Protein AF-A0A9N9CQ30-F1 (afdb_monomer_lite)

Structure (mmCIF, N/CA/C/O backbone):
data_AF-A0A9N9CQ30-F1
#
_entry.id   AF-A0A9N9CQ30-F1
#
loop_
_atom_site.group_PDB
_atom_site.id
_atom_site.type_symbol
_atom_site.label_atom_id
_atom_site.label_alt_id
_atom_site.label_comp_id
_atom_site.label_asym_id
_atom_site.label_entity_id
_atom_site.label_seq_id
_atom_site.pdbx_PDB_ins_code
_atom_site.Cartn_x
_atom_site.Cartn_y
_atom_site.Cartn_z
_atom_site.occupancy
_atom_site.B_iso_or_equiv
_atom_site.auth_seq_id
_atom_site.auth_comp_id
_atom_site.auth_asym_id
_atom_site.auth_atom_id
_atom_site.pdbx_PDB_model_num
ATOM 1 N N . MET A 1 1 ? 61.849 21.524 -44.841 1.00 38.59 1 MET A N 1
ATOM 2 C CA . MET A 1 1 ? 61.816 22.982 -44.576 1.00 38.59 1 MET A CA 1
ATOM 3 C C . MET A 1 1 ? 61.021 23.659 -45.693 1.00 38.59 1 MET A C 1
ATOM 5 O O . MET A 1 1 ? 61.266 23.326 -46.840 1.00 38.59 1 MET A O 1
ATOM 9 N N . LYS A 1 2 ? 60.135 24.604 -45.335 1.00 39.88 2 LYS A N 1
ATOM 10 C CA . LYS A 1 2 ? 59.360 25.542 -46.189 1.00 39.88 2 LYS A CA 1
ATOM 11 C C . LYS A 1 2 ? 58.005 25.086 -46.777 1.00 39.88 2 LYS A C 1
ATOM 13 O O . LYS A 1 2 ? 57.868 24.754 -47.944 1.00 39.88 2 LYS A O 1
ATOM 18 N N . THR A 1 3 ? 57.010 25.122 -45.885 1.00 41.81 3 THR A N 1
ATOM 19 C CA . THR A 1 3 ? 55.723 25.853 -45.980 1.00 41.81 3 THR A CA 1
ATOM 20 C C . THR A 1 3 ? 55.123 26.173 -47.358 1.00 41.81 3 THR A C 1
ATOM 22 O O . THR A 1 3 ? 55.570 27.086 -48.047 1.00 41.81 3 THR A O 1
ATOM 25 N N . ILE A 1 4 ? 53.964 25.565 -47.646 1.00 50.12 4 ILE A N 1
ATOM 26 C CA . ILE A 1 4 ? 52.997 26.064 -48.636 1.00 50.12 4 ILE A CA 1
ATOM 27 C C . ILE A 1 4 ? 51.951 26.911 -47.906 1.00 50.12 4 ILE A C 1
ATOM 29 O O . ILE A 1 4 ? 51.288 26.462 -46.970 1.00 50.12 4 ILE A O 1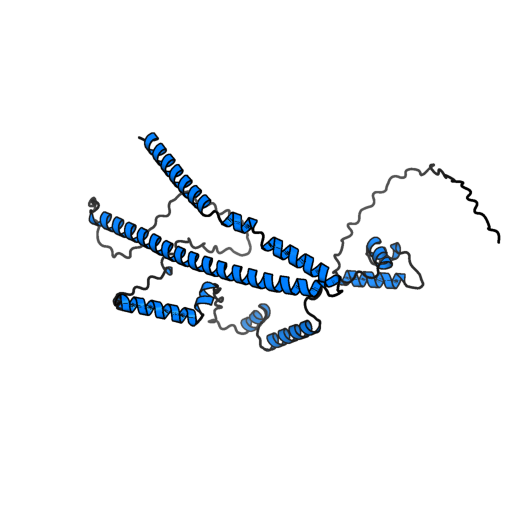
ATOM 33 N N . LYS A 1 5 ? 51.864 28.179 -48.314 1.00 54.19 5 LYS A N 1
ATOM 34 C CA . LYS A 1 5 ? 50.970 29.193 -47.761 1.00 54.19 5 LYS A CA 1
ATOM 35 C C . LYS A 1 5 ? 49.593 29.145 -48.424 1.00 54.19 5 LYS A C 1
ATOM 37 O O . LYS A 1 5 ? 49.447 29.192 -49.638 1.00 54.19 5 LYS A O 1
ATOM 42 N N . ASN A 1 6 ? 48.614 29.145 -47.536 1.00 44.53 6 ASN A N 1
ATOM 43 C CA . ASN A 1 6 ? 47.226 29.563 -47.655 1.00 44.53 6 ASN A CA 1
ATOM 44 C C . ASN A 1 6 ? 47.022 30.806 -48.554 1.00 44.53 6 ASN A C 1
ATOM 46 O O . ASN A 1 6 ? 47.654 31.834 -48.311 1.00 44.53 6 ASN A O 1
ATOM 50 N N . THR A 1 7 ? 46.067 30.767 -49.490 1.00 51.78 7 THR A N 1
ATOM 51 C CA . THR A 1 7 ? 45.392 31.976 -49.998 1.00 51.78 7 THR A CA 1
ATOM 52 C C . THR A 1 7 ? 43.893 31.719 -50.161 1.00 51.78 7 THR A C 1
ATOM 54 O O . THR A 1 7 ? 43.435 30.939 -50.989 1.00 51.78 7 THR A O 1
ATOM 57 N N . LYS A 1 8 ? 43.120 32.399 -49.310 1.00 48.16 8 LYS A N 1
ATOM 58 C CA . LYS A 1 8 ? 41.674 32.585 -49.431 1.00 48.16 8 LYS A CA 1
ATOM 59 C C . LYS A 1 8 ? 41.409 33.562 -50.578 1.00 48.16 8 LYS A C 1
ATOM 61 O O . LYS A 1 8 ? 41.989 34.644 -50.575 1.00 48.16 8 LYS A O 1
ATOM 66 N N . SER A 1 9 ? 40.468 33.250 -51.464 1.00 48.84 9 SER A N 1
ATOM 67 C CA . SER A 1 9 ? 39.846 34.251 -52.336 1.00 48.84 9 SER A CA 1
ATOM 68 C C . SER A 1 9 ? 38.326 34.096 -52.322 1.00 48.84 9 SER A C 1
ATOM 70 O O . SER A 1 9 ? 37.771 33.063 -52.688 1.00 48.84 9 SER A O 1
ATOM 72 N N . LYS A 1 10 ? 37.679 35.145 -51.809 1.00 51.12 10 LYS A N 1
ATOM 73 C CA . LYS A 1 10 ? 36.241 35.424 -51.849 1.00 51.12 10 LYS A CA 1
ATOM 74 C C . LYS A 1 10 ? 35.832 35.671 -53.300 1.00 51.12 10 LYS A C 1
ATOM 76 O O . LYS A 1 10 ? 36.506 36.462 -53.931 1.00 51.12 10 LYS A O 1
ATOM 81 N N . TYR A 1 11 ? 34.677 35.174 -53.744 1.00 41.28 11 TYR A N 1
ATOM 82 C CA . TYR A 1 11 ? 33.661 36.018 -54.391 1.00 41.28 11 TYR A CA 1
ATOM 83 C C . TYR A 1 11 ? 32.281 35.355 -54.298 1.00 41.28 11 TYR A C 1
ATOM 85 O O . TYR A 1 11 ? 32.040 34.249 -54.771 1.00 41.28 11 TYR A O 1
ATOM 93 N N . VAL A 1 12 ? 31.383 36.080 -53.637 1.00 46.91 12 VAL A N 1
ATOM 94 C CA . VAL A 1 12 ? 29.963 35.792 -53.447 1.00 46.91 12 VAL A CA 1
ATOM 95 C C . VAL A 1 12 ? 29.226 36.188 -54.727 1.00 46.91 12 VAL A C 1
ATOM 97 O O . VAL A 1 12 ? 29.154 37.373 -55.044 1.00 46.91 12 VAL A O 1
ATOM 100 N N . LYS A 1 13 ? 28.648 35.225 -55.453 1.00 47.62 13 LYS A N 1
ATOM 101 C CA . LYS A 1 13 ? 27.649 35.501 -56.499 1.00 47.62 13 LYS A CA 1
ATOM 102 C C . LYS A 1 13 ? 26.249 35.388 -55.893 1.00 47.62 13 LYS A C 1
ATOM 104 O O . LYS A 1 13 ? 25.705 34.299 -55.753 1.00 47.62 13 LYS A O 1
ATOM 109 N N . LYS A 1 14 ? 25.669 36.537 -55.531 1.00 48.62 14 LYS A N 1
ATOM 110 C CA . LYS A 1 14 ? 24.221 36.692 -55.326 1.00 48.62 14 LYS A CA 1
ATOM 111 C C . LYS A 1 14 ? 23.538 36.589 -56.692 1.00 48.62 14 LYS A C 1
ATOM 113 O O . LYS A 1 14 ? 23.600 37.530 -57.477 1.00 48.62 14 LYS A O 1
ATOM 118 N N . LEU A 1 15 ? 22.889 35.463 -56.970 1.00 43.41 15 LEU A N 1
ATOM 119 C CA . LEU A 1 15 ? 21.908 35.358 -58.048 1.00 43.41 15 LEU A CA 1
ATOM 120 C C . LEU A 1 15 ? 20.550 35.810 -57.503 1.00 43.41 15 LEU A C 1
ATOM 122 O O . LEU A 1 15 ? 19.879 35.087 -56.770 1.00 43.41 15 LEU A O 1
ATOM 126 N N . ASN A 1 16 ? 20.173 37.041 -57.847 1.00 48.16 16 ASN A N 1
ATOM 127 C CA . ASN A 1 16 ? 18.794 37.504 -57.788 1.00 48.16 16 ASN A CA 1
ATOM 128 C C . ASN A 1 16 ? 18.029 36.842 -58.940 1.00 48.16 16 ASN A C 1
ATOM 130 O O . ASN A 1 16 ? 18.141 37.275 -60.082 1.00 48.16 16 ASN A O 1
ATOM 134 N N . LEU A 1 17 ? 17.246 35.807 -58.634 1.00 48.34 17 LEU A N 1
ATOM 135 C CA . LEU A 1 17 ? 16.181 35.313 -59.506 1.00 48.34 17 LEU A CA 1
ATOM 136 C C . LEU A 1 17 ? 14.838 35.694 -58.871 1.00 48.34 17 LEU A C 1
ATOM 138 O O . LEU A 1 17 ? 14.204 34.921 -58.157 1.00 48.34 17 LEU A O 1
ATOM 142 N N . LYS A 1 18 ? 14.424 36.938 -59.094 1.00 48.44 18 LYS A N 1
ATOM 143 C CA . LYS A 1 18 ? 13.033 37.356 -58.934 1.00 48.44 18 LYS A CA 1
ATOM 144 C C . LYS A 1 18 ? 12.604 37.920 -60.269 1.00 48.44 18 LYS A C 1
ATOM 146 O O . LYS A 1 18 ? 12.752 39.109 -60.474 1.00 48.44 18 LYS A O 1
ATOM 151 N N . ASP A 1 19 ? 12.100 37.057 -61.143 1.00 49.53 19 ASP A N 1
ATOM 152 C CA . ASP A 1 19 ? 11.159 37.477 -62.169 1.00 49.53 19 ASP A CA 1
ATOM 153 C C . ASP A 1 19 ? 10.318 36.301 -62.674 1.00 49.53 19 ASP A C 1
ATOM 155 O O . ASP A 1 19 ? 10.822 35.247 -63.048 1.00 49.53 19 ASP A O 1
ATOM 159 N N . LYS A 1 20 ? 9.005 36.556 -62.694 1.00 55.12 20 LYS A N 1
ATOM 160 C CA . LYS A 1 20 ? 7.955 35.869 -63.460 1.00 55.12 20 LYS A CA 1
ATOM 161 C C . LYS A 1 20 ? 7.643 34.412 -63.096 1.00 55.12 20 LYS A C 1
ATOM 163 O O . LYS A 1 20 ? 7.869 33.491 -63.872 1.00 55.12 20 LYS A O 1
ATOM 168 N N . ILE A 1 21 ? 6.881 34.245 -62.014 1.00 45.06 21 ILE A N 1
ATOM 169 C CA . ILE A 1 21 ? 5.857 33.191 -61.957 1.00 45.06 21 ILE A CA 1
ATOM 170 C C . ILE A 1 21 ? 4.490 33.878 -61.963 1.00 45.06 21 ILE A C 1
ATOM 172 O O . ILE A 1 21 ? 4.117 34.588 -61.027 1.00 45.06 21 ILE A O 1
ATOM 176 N N . LYS A 1 22 ? 3.763 33.700 -63.072 1.00 48.56 22 LYS A N 1
ATOM 177 C CA . LYS A 1 22 ? 2.354 34.078 -63.222 1.00 48.56 22 LYS A CA 1
ATOM 178 C C . LYS A 1 22 ? 1.557 33.446 -62.079 1.00 48.56 22 LYS A C 1
ATOM 180 O O . LYS A 1 22 ? 1.571 32.231 -61.914 1.00 48.56 22 LYS A O 1
ATOM 185 N N . LYS A 1 23 ? 0.846 34.281 -61.320 1.00 48.28 23 LYS A N 1
ATOM 186 C CA . LYS A 1 23 ? -0.158 33.868 -60.334 1.00 48.28 23 LYS A CA 1
ATOM 187 C C . LYS A 1 23 ? -1.281 33.104 -61.047 1.00 48.28 23 LYS A C 1
ATOM 189 O O . LYS A 1 23 ? -2.234 33.712 -61.525 1.00 48.28 23 LYS A O 1
ATOM 194 N N . THR A 1 24 ? -1.181 31.782 -61.123 1.00 48.59 24 THR A N 1
ATOM 195 C CA . THR A 1 24 ? -2.352 30.922 -61.300 1.00 48.59 24 THR A CA 1
ATOM 196 C C . THR A 1 24 ? -3.021 30.753 -59.939 1.00 48.59 24 THR A C 1
ATOM 198 O O . THR A 1 24 ? -2.365 30.539 -58.919 1.00 48.59 24 THR A O 1
ATOM 201 N N . LYS A 1 25 ? -4.342 30.960 -59.911 1.00 50.78 25 LYS A N 1
ATOM 202 C CA . LYS A 1 25 ? -5.170 30.885 -58.702 1.00 50.78 25 LYS A CA 1
ATOM 203 C C . LYS A 1 25 ? -4.973 29.522 -58.017 1.00 50.78 25 LYS A C 1
ATOM 205 O O . LYS A 1 25 ? -4.972 28.509 -58.718 1.00 50.78 25 LYS A O 1
ATOM 210 N N . PRO A 1 26 ? -4.838 29.465 -56.680 1.00 45.19 26 PRO A N 1
ATOM 211 C CA . PRO A 1 26 ? -4.781 28.196 -55.974 1.00 45.19 26 PRO A CA 1
ATOM 212 C C . PRO A 1 26 ? -6.124 27.483 -56.142 1.00 45.19 26 PRO A C 1
ATOM 214 O O . PRO A 1 26 ? -7.145 27.920 -55.614 1.00 45.19 26 PRO A O 1
ATOM 217 N N . VAL A 1 27 ? -6.121 26.384 -56.895 1.00 49.62 27 VAL A N 1
ATOM 218 C CA . VAL A 1 27 ? -7.198 25.396 -56.850 1.00 49.62 27 VAL A CA 1
ATOM 219 C C . VAL A 1 27 ? -7.256 24.903 -55.410 1.00 49.62 27 VAL A C 1
ATOM 221 O O . VAL A 1 27 ? -6.268 24.388 -54.883 1.00 49.62 27 VAL A O 1
ATOM 224 N N . SER A 1 28 ? -8.393 25.130 -54.756 1.00 47.25 28 SER A N 1
ATOM 225 C CA . SER A 1 28 ? -8.667 24.697 -53.392 1.00 47.25 28 SER A CA 1
ATOM 226 C C . SER A 1 28 ? -8.395 23.198 -53.276 1.00 47.25 28 SER A C 1
ATOM 228 O O . SER A 1 28 ? -9.168 22.374 -53.772 1.00 47.25 28 SER A O 1
ATOM 230 N N . LYS A 1 29 ? -7.274 22.835 -52.645 1.00 50.19 29 LYS A N 1
ATOM 231 C CA . LYS A 1 29 ? -6.979 21.449 -52.293 1.00 50.19 29 LYS A CA 1
ATOM 232 C C . LYS A 1 29 ? -8.056 21.011 -51.308 1.00 50.19 29 LYS A C 1
ATOM 234 O O . LYS A 1 29 ? -8.061 21.464 -50.168 1.00 50.19 29 LYS A O 1
ATOM 239 N N . LYS A 1 30 ? -8.975 20.154 -51.762 1.00 51.19 30 LYS A N 1
ATOM 240 C CA . LYS A 1 30 ? -9.858 19.386 -50.882 1.00 51.19 30 LYS A CA 1
ATOM 241 C C . LYS A 1 30 ? -8.960 18.660 -49.883 1.00 51.19 30 LYS A C 1
ATOM 243 O O . LYS A 1 30 ? -8.262 17.717 -50.246 1.00 51.19 30 LYS A O 1
ATOM 248 N N . THR A 1 31 ? -8.943 19.130 -48.643 1.00 46.72 31 THR A N 1
ATOM 249 C CA . THR A 1 31 ? -8.358 18.419 -47.511 1.00 46.72 31 THR A CA 1
ATOM 250 C C . THR A 1 31 ? -9.189 17.163 -47.309 1.00 46.72 31 THR A C 1
ATOM 252 O O . THR A 1 31 ? -10.240 17.191 -46.675 1.00 46.72 31 THR A O 1
ATOM 255 N N . SER A 1 32 ? -8.761 16.058 -47.917 1.00 57.00 32 SER A N 1
ATOM 256 C CA . SER A 1 32 ? -9.263 14.741 -47.551 1.00 57.00 32 SER A CA 1
ATOM 257 C C . SER A 1 32 ? -8.960 14.565 -46.067 1.00 57.00 32 SER A C 1
ATOM 259 O O . SER A 1 32 ? -7.787 14.566 -45.687 1.00 57.00 32 SER A O 1
ATOM 261 N N . ASN A 1 33 ? -10.000 14.475 -45.238 1.00 51.75 33 ASN A N 1
ATOM 262 C CA . ASN A 1 33 ? -9.888 14.162 -43.818 1.00 51.75 33 ASN A CA 1
ATOM 263 C C . ASN A 1 33 ? -9.202 12.799 -43.677 1.00 51.75 33 ASN A C 1
ATOM 265 O O . ASN A 1 33 ? -9.847 11.752 -43.706 1.00 51.75 33 ASN A O 1
ATOM 269 N N . LYS A 1 34 ? -7.868 12.808 -43.599 1.00 69.19 34 LYS A N 1
ATOM 270 C CA . LYS A 1 34 ? -7.061 11.605 -43.439 1.00 69.19 34 LYS A CA 1
ATOM 271 C C . LYS A 1 34 ? -7.276 11.150 -42.002 1.00 69.19 34 LYS A C 1
ATOM 273 O O . LYS A 1 34 ? -6.756 11.750 -41.068 1.00 69.19 34 LYS A O 1
ATOM 278 N N . LYS A 1 35 ? -8.131 10.142 -41.831 1.00 72.81 35 LYS A N 1
ATOM 279 C CA . LYS A 1 35 ? -8.426 9.528 -40.537 1.00 72.81 35 LYS A CA 1
ATOM 280 C C . LYS A 1 35 ? -7.121 8.952 -39.986 1.00 72.81 35 LYS A C 1
ATOM 282 O O . LYS A 1 35 ? -6.633 7.945 -40.489 1.00 72.81 35 LYS A O 1
ATOM 287 N N . THR A 1 36 ? -6.531 9.621 -38.999 1.00 72.56 36 THR A N 1
ATOM 288 C CA . THR A 1 36 ? -5.324 9.141 -38.322 1.00 72.56 36 THR A CA 1
ATOM 289 C C . THR A 1 36 ? -5.690 7.898 -37.523 1.00 72.56 36 THR A C 1
ATOM 291 O O . THR A 1 36 ? -6.307 7.990 -36.462 1.00 72.56 36 THR A O 1
ATOM 294 N N . ILE A 1 37 ? -5.351 6.725 -38.049 1.00 78.19 37 ILE A N 1
ATOM 295 C CA . ILE A 1 37 ? -5.436 5.475 -37.298 1.00 78.19 37 ILE A CA 1
ATOM 296 C C . ILE A 1 37 ? -4.351 5.553 -36.224 1.00 78.19 37 ILE A C 1
ATOM 298 O O . ILE A 1 37 ? -3.168 5.675 -36.537 1.00 78.19 37 ILE A O 1
ATOM 302 N N . ARG A 1 38 ? -4.753 5.549 -34.950 1.00 75.56 38 ARG A N 1
ATOM 303 C CA . ARG A 1 38 ? -3.808 5.433 -33.837 1.00 75.56 38 ARG A CA 1
ATOM 304 C C . ARG A 1 38 ? -3.296 3.996 -33.823 1.00 75.56 38 ARG A C 1
ATOM 306 O O . ARG A 1 38 ? -4.004 3.104 -33.368 1.00 75.56 38 ARG A O 1
ATOM 313 N N . LEU A 1 39 ? -2.104 3.782 -34.374 1.00 82.75 39 LEU A N 1
ATOM 314 C CA . LEU A 1 39 ? -1.385 2.518 -34.239 1.00 82.75 39 LEU A CA 1
ATOM 315 C C . LEU A 1 39 ? -1.048 2.277 -32.764 1.00 82.75 39 LEU A C 1
ATOM 317 O O . LEU A 1 39 ? -0.815 3.233 -32.015 1.00 82.75 39 LEU A O 1
ATOM 321 N N . SER A 1 40 ? -1.020 1.011 -32.346 1.00 85.06 40 SER A N 1
ATOM 322 C CA . SER A 1 40 ? -0.509 0.677 -31.019 1.00 85.06 40 SER A CA 1
ATOM 323 C C . SER A 1 40 ? 0.982 1.027 -30.937 1.00 85.06 40 SER A C 1
ATOM 325 O O . SER A 1 40 ? 1.684 1.083 -31.950 1.00 85.06 40 SER A O 1
ATOM 327 N N . HIS A 1 41 ? 1.491 1.266 -29.727 1.00 83.38 41 HIS A N 1
ATOM 328 C CA . HIS A 1 41 ? 2.904 1.603 -29.524 1.00 83.38 41 HIS A CA 1
ATOM 329 C C . HIS A 1 41 ? 3.843 0.514 -30.081 1.00 83.38 41 HIS A C 1
ATOM 331 O O . HIS A 1 41 ? 4.889 0.817 -30.655 1.00 83.38 41 HIS A O 1
ATOM 337 N N . LYS A 1 42 ? 3.426 -0.755 -29.975 1.00 86.25 42 LYS A N 1
ATOM 338 C CA . LYS A 1 42 ? 4.164 -1.912 -30.490 1.00 86.25 42 LYS A CA 1
ATOM 339 C C . LYS A 1 42 ? 4.194 -1.931 -32.019 1.00 86.25 42 LYS A C 1
ATOM 341 O O . LYS A 1 42 ? 5.259 -2.108 -32.604 1.00 86.25 42 LYS A O 1
ATOM 346 N N . ASP A 1 43 ? 3.058 -1.660 -32.657 1.00 90.50 43 ASP A N 1
ATOM 347 C CA . ASP A 1 43 ? 2.973 -1.598 -34.121 1.00 90.50 43 ASP A CA 1
ATOM 348 C C . ASP A 1 43 ? 3.801 -0.434 -34.670 1.00 90.50 43 ASP A C 1
ATOM 350 O O . ASP A 1 43 ? 4.478 -0.571 -35.689 1.00 90.50 43 ASP A O 1
ATOM 354 N N . HIS A 1 44 ? 3.814 0.704 -33.968 1.00 91.88 44 HIS A N 1
ATOM 355 C CA . HIS A 1 44 ? 4.625 1.857 -34.354 1.00 91.88 44 HIS A CA 1
ATOM 356 C C . HIS A 1 44 ? 6.124 1.525 -34.371 1.00 91.88 44 HIS A C 1
ATOM 358 O O . HIS A 1 44 ? 6.823 1.897 -35.312 1.00 91.88 44 HIS A O 1
ATOM 364 N N . TYR A 1 45 ? 6.605 0.772 -33.379 1.00 91.56 45 TYR A N 1
ATOM 365 C CA . TYR A 1 45 ? 7.998 0.331 -33.312 1.00 91.56 45 TYR A CA 1
ATOM 366 C C . TYR A 1 45 ? 8.363 -0.625 -34.455 1.00 91.56 45 TYR A C 1
ATOM 368 O O . TYR A 1 45 ? 9.358 -0.406 -35.145 1.00 91.56 45 TYR A O 1
ATOM 376 N N . ILE A 1 46 ? 7.520 -1.633 -34.707 1.00 94.00 46 ILE A N 1
ATOM 377 C CA . ILE A 1 46 ? 7.699 -2.586 -35.815 1.00 94.00 46 ILE A CA 1
ATOM 378 C C . ILE A 1 46 ? 7.758 -1.842 -37.157 1.00 94.00 46 ILE A C 1
ATOM 380 O O . ILE A 1 46 ? 8.587 -2.151 -38.013 1.00 94.00 46 ILE A O 1
ATOM 384 N N . THR A 1 47 ? 6.919 -0.816 -37.321 1.00 95.44 47 THR A N 1
ATOM 385 C CA . THR A 1 47 ? 6.882 0.009 -38.534 1.00 95.44 47 THR A CA 1
ATOM 386 C C . THR A 1 47 ? 8.184 0.807 -38.714 1.00 95.44 47 THR A C 1
ATOM 388 O O . THR A 1 47 ? 8.723 0.855 -39.818 1.00 95.44 47 THR A O 1
ATOM 391 N N . ILE A 1 48 ? 8.731 1.400 -37.642 1.00 95.62 48 ILE A N 1
ATOM 392 C CA . ILE A 1 48 ? 10.022 2.115 -37.687 1.00 95.62 48 ILE A CA 1
ATOM 393 C C . ILE A 1 48 ? 11.165 1.151 -38.031 1.00 95.62 48 ILE A C 1
ATOM 395 O O . ILE A 1 48 ? 12.024 1.486 -38.844 1.00 95.62 48 ILE A O 1
ATOM 399 N N . GLU A 1 49 ? 11.176 -0.050 -37.451 1.00 95.69 49 GLU A N 1
ATOM 400 C CA . GLU A 1 49 ? 12.205 -1.055 -37.727 1.00 95.69 49 GLU A CA 1
ATOM 401 C C . GLU A 1 49 ? 12.182 -1.514 -39.193 1.00 95.69 49 GLU A C 1
ATOM 403 O O . GLU A 1 49 ? 13.235 -1.614 -39.827 1.00 95.69 49 GLU A O 1
ATOM 408 N N . ALA A 1 50 ? 10.994 -1.744 -39.757 1.00 96.94 50 ALA A N 1
ATOM 409 C CA . ALA A 1 50 ? 10.839 -2.082 -41.169 1.00 96.94 50 ALA A CA 1
ATOM 410 C C . ALA A 1 50 ? 11.337 -0.951 -42.087 1.00 96.94 50 ALA A C 1
ATOM 412 O O . ALA A 1 50 ? 12.085 -1.214 -43.029 1.00 96.94 50 ALA A O 1
ATOM 413 N N . ALA A 1 51 ? 11.014 0.306 -41.764 1.00 97.31 51 ALA A N 1
ATOM 414 C CA . ALA A 1 51 ? 11.480 1.471 -42.515 1.00 97.31 51 ALA A CA 1
ATOM 415 C C . ALA A 1 51 ? 13.012 1.629 -42.480 1.00 97.31 51 ALA A C 1
ATOM 417 O O . ALA A 1 51 ? 13.627 1.970 -43.490 1.00 97.31 51 ALA A O 1
ATOM 418 N N . LEU A 1 52 ? 13.652 1.347 -41.340 1.00 96.81 52 LEU A N 1
ATOM 419 C CA . LEU A 1 52 ? 15.115 1.360 -41.228 1.00 96.81 52 LEU A CA 1
ATOM 420 C C . LEU A 1 52 ? 15.770 0.241 -42.050 1.00 96.81 52 LEU A C 1
ATOM 422 O O . LEU A 1 52 ? 16.809 0.476 -42.666 1.00 96.81 52 LEU A O 1
ATOM 426 N N . LYS A 1 53 ? 15.162 -0.953 -42.101 1.00 96.75 53 LYS A N 1
ATOM 427 C CA . LYS A 1 53 ? 15.632 -2.055 -42.959 1.00 96.75 53 LYS A CA 1
ATOM 428 C C . LYS A 1 53 ? 15.531 -1.700 -44.444 1.00 96.75 53 LYS A C 1
ATOM 430 O O . LYS A 1 53 ? 16.453 -2.012 -45.190 1.00 96.75 53 LYS A O 1
ATOM 435 N N . GLU A 1 54 ? 14.463 -1.017 -44.863 1.00 97.50 54 GLU A N 1
ATOM 436 C CA . GLU A 1 54 ? 14.307 -0.551 -46.249 1.00 97.50 54 GLU A CA 1
ATOM 437 C C . GLU A 1 54 ? 15.358 0.506 -46.625 1.00 97.50 54 GLU A C 1
ATOM 439 O O . GLU A 1 54 ? 15.952 0.430 -47.701 1.00 97.50 54 GLU A O 1
ATOM 444 N N . LEU A 1 55 ? 15.665 1.436 -45.713 1.00 97.06 55 LEU A N 1
ATOM 445 C CA . LEU A 1 55 ? 16.723 2.435 -45.911 1.00 97.06 55 LEU A CA 1
ATOM 446 C C . LEU A 1 55 ? 18.129 1.830 -45.998 1.00 97.06 55 LEU A C 1
ATOM 448 O O . LEU A 1 55 ? 18.984 2.410 -46.658 1.00 97.06 55 LEU A O 1
ATOM 452 N N . ALA A 1 56 ? 18.372 0.689 -45.350 1.00 96.75 56 ALA A N 1
ATOM 453 C CA . ALA A 1 56 ? 19.643 -0.033 -45.426 1.00 96.75 56 ALA A CA 1
ATOM 454 C C . ALA A 1 56 ? 19.784 -0.898 -46.698 1.00 96.75 56 ALA A C 1
ATOM 456 O O . ALA A 1 56 ? 20.833 -1.504 -46.921 1.00 96.75 56 ALA A O 1
ATOM 457 N N . GLY A 1 57 ? 18.729 -0.994 -47.515 1.00 95.88 57 GLY A N 1
ATOM 458 C CA . GLY A 1 57 ? 18.720 -1.772 -48.750 1.00 95.88 57 GLY A CA 1
ATOM 459 C C . GLY A 1 57 ? 19.530 -1.132 -49.891 1.00 95.88 57 GLY A C 1
ATOM 460 O O . GLY A 1 57 ? 19.828 0.061 -49.873 1.00 95.88 57 GLY A O 1
ATOM 461 N N . PRO A 1 58 ? 19.836 -1.892 -50.959 1.00 95.81 58 PRO A N 1
ATOM 462 C CA . PRO A 1 58 ? 20.707 -1.447 -52.055 1.00 95.81 58 PRO A CA 1
ATOM 463 C C . PRO A 1 58 ? 20.159 -0.251 -52.850 1.00 95.81 58 PRO A C 1
ATOM 465 O O . PRO A 1 58 ? 20.924 0.449 -53.508 1.00 95.81 58 PRO A O 1
ATOM 468 N N . MET A 1 59 ? 18.843 -0.010 -52.798 1.00 92.56 59 MET A N 1
ATOM 469 C CA . MET A 1 59 ? 18.204 1.101 -53.507 1.00 92.56 59 MET A CA 1
ATOM 470 C C . MET A 1 59 ? 18.311 2.454 -52.790 1.00 92.56 59 MET A C 1
ATOM 472 O O . MET A 1 59 ? 18.003 3.460 -53.424 1.00 92.56 59 MET A O 1
ATOM 476 N N . ASN A 1 60 ? 18.753 2.504 -51.522 1.00 91.75 60 ASN A N 1
ATOM 477 C CA . ASN A 1 60 ? 18.900 3.729 -50.716 1.00 91.75 60 ASN A CA 1
ATOM 478 C C . ASN A 1 60 ? 17.795 4.782 -50.981 1.00 91.75 60 ASN A C 1
ATOM 480 O O . ASN A 1 60 ? 18.097 5.902 -51.417 1.00 91.75 60 ASN A O 1
ATOM 484 N N . PRO A 1 61 ? 16.504 4.438 -50.786 1.00 96.06 61 PRO A N 1
ATOM 485 C CA . PRO A 1 61 ? 15.415 5.369 -51.049 1.00 96.06 61 PRO A CA 1
ATOM 486 C C . PRO A 1 61 ? 15.547 6.629 -50.184 1.00 96.06 61 PRO A C 1
ATOM 488 O O . PRO A 1 61 ? 16.097 6.610 -49.083 1.00 96.06 61 PRO A O 1
ATOM 491 N N . SER A 1 62 ? 15.024 7.761 -50.666 1.00 97.88 62 SER A N 1
ATOM 492 C CA . SER A 1 62 ? 15.049 8.990 -49.863 1.00 97.88 62 SER A CA 1
ATOM 493 C C . SER A 1 62 ? 14.262 8.801 -48.557 1.00 97.88 62 SER A C 1
ATOM 495 O O . SER A 1 62 ? 13.198 8.173 -48.545 1.00 97.88 62 SER A O 1
ATOM 497 N N . ILE A 1 63 ? 14.746 9.395 -47.460 1.00 97.56 63 ILE A N 1
ATOM 498 C CA . ILE A 1 63 ? 14.103 9.296 -46.136 1.00 97.56 63 ILE A CA 1
ATOM 499 C C . ILE A 1 63 ? 12.642 9.765 -46.186 1.00 97.56 63 ILE A C 1
ATOM 501 O O . ILE A 1 63 ? 11.781 9.165 -45.553 1.00 97.56 63 ILE A O 1
ATOM 505 N N . ASN A 1 64 ? 12.341 10.798 -46.978 1.00 97.56 64 ASN A N 1
ATOM 506 C CA . ASN A 1 64 ? 10.981 11.316 -47.138 1.00 97.56 64 ASN A CA 1
ATOM 507 C C . ASN A 1 64 ? 10.052 10.295 -47.823 1.00 97.56 64 ASN A C 1
ATOM 509 O O . ASN A 1 64 ? 8.945 10.046 -47.349 1.00 97.56 64 ASN A O 1
ATOM 513 N N . LEU A 1 65 ? 10.520 9.655 -48.901 1.00 97.31 65 LEU A N 1
ATOM 514 C CA . LEU A 1 65 ? 9.740 8.638 -49.612 1.00 97.31 65 LEU A CA 1
ATOM 515 C C . LEU A 1 65 ? 9.435 7.438 -48.706 1.00 97.31 65 LEU A C 1
ATOM 517 O O . LEU A 1 65 ? 8.286 7.009 -48.632 1.00 97.31 65 LEU A O 1
ATOM 521 N N . THR A 1 66 ? 10.438 6.984 -47.953 1.00 97.75 66 THR A N 1
ATOM 522 C CA . THR A 1 66 ? 10.292 5.878 -46.996 1.00 97.75 66 THR A CA 1
ATOM 523 C C . THR A 1 66 ? 9.363 6.259 -45.837 1.00 97.75 66 THR A C 1
ATOM 525 O O . THR A 1 66 ? 8.450 5.525 -45.483 1.00 97.75 66 THR A O 1
ATOM 528 N N . ALA A 1 67 ? 9.496 7.456 -45.262 1.00 97.06 67 ALA A N 1
ATOM 529 C CA . ALA A 1 67 ? 8.581 7.911 -44.212 1.00 97.06 67 ALA A CA 1
ATOM 530 C C . ALA A 1 67 ? 7.118 7.944 -44.699 1.00 97.06 67 ALA A C 1
ATOM 532 O O . ALA A 1 67 ? 6.202 7.536 -43.981 1.00 97.06 67 ALA A O 1
ATOM 533 N N . SER A 1 68 ? 6.905 8.375 -45.947 1.00 96.38 68 SER A N 1
ATOM 534 C CA . SER A 1 68 ? 5.585 8.422 -46.573 1.00 96.38 68 SER A CA 1
ATOM 535 C C . SER A 1 68 ? 4.983 7.031 -46.808 1.00 96.38 68 SER A C 1
ATOM 537 O O . SER A 1 68 ? 3.799 6.847 -46.517 1.00 96.38 68 SER A O 1
ATOM 539 N N . SER A 1 69 ? 5.776 6.055 -47.276 1.00 97.00 69 SER A N 1
ATOM 540 C CA . SER A 1 69 ? 5.306 4.685 -47.542 1.00 97.00 69 SER A CA 1
ATOM 541 C C . SER A 1 69 ? 4.884 3.952 -46.266 1.00 97.00 69 SER A C 1
ATOM 543 O O . SER A 1 69 ? 3.864 3.265 -46.267 1.00 97.00 69 SER A O 1
ATOM 545 N N . PHE A 1 70 ? 5.596 4.172 -45.158 1.00 96.50 70 PHE A N 1
ATOM 546 C CA . PHE A 1 70 ? 5.296 3.562 -43.857 1.00 96.50 70 PHE A CA 1
ATOM 547 C C . PHE A 1 70 ? 4.317 4.367 -42.987 1.00 96.50 70 PHE A C 1
ATOM 549 O O . PHE A 1 70 ? 3.944 3.926 -41.901 1.00 96.50 70 PHE A O 1
ATOM 556 N N . GLY A 1 71 ? 3.888 5.556 -43.423 1.00 95.38 71 GLY A N 1
ATOM 557 C CA . GLY A 1 71 ? 2.986 6.405 -42.641 1.00 95.38 71 GLY A CA 1
ATOM 558 C C . GLY A 1 71 ? 3.608 6.957 -41.350 1.00 95.38 71 GLY A C 1
ATOM 559 O O . GLY A 1 71 ? 2.885 7.238 -40.393 1.00 95.38 71 GLY A O 1
ATOM 560 N N . ILE A 1 72 ? 4.932 7.124 -41.316 1.00 95.25 72 ILE A N 1
ATOM 561 C CA . ILE A 1 72 ? 5.689 7.675 -40.183 1.00 95.25 72 ILE A CA 1
ATOM 562 C C . ILE A 1 72 ? 6.049 9.133 -40.494 1.00 95.25 72 ILE A C 1
ATOM 564 O O . ILE A 1 72 ? 6.192 9.527 -41.650 1.00 95.25 72 ILE A O 1
ATOM 568 N N . SER A 1 73 ? 6.208 9.967 -39.466 1.00 95.62 73 SER A N 1
ATOM 569 C CA . SER A 1 73 ? 6.735 11.314 -39.686 1.00 95.62 73 SER A CA 1
ATOM 570 C C . SER A 1 73 ? 8.206 11.264 -40.129 1.00 95.62 73 SER A C 1
ATOM 572 O O . SER A 1 73 ? 9.005 10.489 -39.599 1.00 95.62 73 SER A O 1
ATOM 574 N N . GLU A 1 74 ? 8.585 12.112 -41.087 1.00 96.94 74 GLU A N 1
ATOM 575 C CA . GLU A 1 74 ? 9.964 12.182 -41.588 1.00 96.94 74 GLU A CA 1
ATOM 576 C C . GLU A 1 74 ? 10.971 12.478 -40.464 1.00 96.94 74 GLU A C 1
ATOM 578 O O . GLU A 1 74 ? 12.065 11.918 -40.436 1.00 96.94 74 GLU A O 1
ATOM 583 N N . THR A 1 75 ? 10.593 13.323 -39.504 1.00 96.88 75 THR A N 1
ATOM 584 C CA . THR A 1 75 ? 11.432 13.678 -38.354 1.00 96.88 75 THR A CA 1
ATOM 585 C C . THR A 1 75 ? 11.687 12.486 -37.436 1.00 96.88 75 THR A C 1
ATOM 587 O O . THR A 1 75 ? 12.821 12.308 -36.993 1.00 96.88 75 THR A O 1
ATOM 590 N N . THR A 1 76 ? 10.677 11.642 -37.191 1.00 95.81 76 THR A N 1
ATOM 591 C CA . THR A 1 76 ? 10.831 10.393 -36.425 1.00 95.81 76 THR A CA 1
ATOM 592 C C . THR A 1 76 ? 11.813 9.451 -37.114 1.00 95.81 76 THR A C 1
ATOM 594 O O . THR A 1 76 ? 12.709 8.925 -36.459 1.00 95.81 76 THR A O 1
ATOM 597 N N . LEU A 1 77 ? 11.689 9.270 -38.434 1.00 97.25 77 LEU A N 1
ATOM 598 C CA . LEU A 1 77 ? 12.575 8.376 -39.180 1.00 97.25 77 LEU A CA 1
ATOM 599 C C . LEU A 1 77 ? 14.015 8.911 -39.230 1.00 97.25 77 LEU A C 1
ATOM 601 O O . LEU A 1 77 ? 14.948 8.154 -38.989 1.00 97.25 77 LEU A O 1
ATOM 605 N N . ARG A 1 78 ? 14.210 10.221 -39.451 1.00 97.19 78 ARG A N 1
ATOM 606 C CA . ARG A 1 78 ? 15.539 10.863 -39.391 1.00 97.19 78 ARG A CA 1
ATOM 607 C C . ARG A 1 78 ? 16.211 10.666 -38.031 1.00 97.19 78 ARG A C 1
ATOM 609 O O . ARG A 1 78 ? 17.390 10.335 -37.981 1.00 97.19 78 ARG A O 1
ATOM 616 N N . HIS A 1 79 ? 15.465 10.844 -36.940 1.00 96.25 79 HIS A N 1
ATOM 617 C CA . HIS A 1 79 ? 15.983 10.643 -35.584 1.00 96.25 79 HIS A CA 1
ATOM 618 C C . HIS A 1 79 ? 16.389 9.186 -35.340 1.00 96.25 79 HIS A C 1
ATOM 620 O O . HIS A 1 79 ? 17.460 8.945 -34.790 1.00 96.25 79 HIS A O 1
ATOM 626 N N . ALA A 1 80 ? 15.592 8.229 -35.823 1.00 96.00 80 ALA A N 1
ATOM 627 C CA . ALA A 1 80 ? 15.900 6.806 -35.716 1.00 96.00 80 ALA A CA 1
ATOM 628 C C . ALA A 1 80 ? 17.129 6.390 -36.549 1.00 96.00 80 ALA A C 1
ATOM 630 O O . ALA A 1 80 ? 17.890 5.523 -36.131 1.00 96.00 80 ALA A O 1
ATOM 631 N N . VAL A 1 81 ? 17.365 7.029 -37.701 1.00 96.94 81 VAL A N 1
ATOM 632 C CA . VAL A 1 81 ? 18.587 6.829 -38.503 1.00 96.94 81 VAL A CA 1
ATOM 633 C C . VAL A 1 81 ? 19.821 7.379 -37.780 1.00 96.94 81 VAL A C 1
ATOM 635 O O . VAL A 1 81 ? 20.866 6.738 -37.778 1.00 96.94 81 VAL A O 1
ATOM 638 N N . GLU A 1 82 ? 19.712 8.552 -37.152 1.00 97.19 82 GLU A N 1
ATOM 639 C CA . GLU A 1 82 ? 20.836 9.211 -36.473 1.00 97.19 82 GLU A CA 1
ATOM 640 C C . GLU A 1 82 ? 21.190 8.551 -35.132 1.00 97.19 82 GLU A C 1
ATOM 642 O O . GLU A 1 82 ? 22.365 8.392 -34.804 1.00 97.19 82 GLU A O 1
ATOM 647 N N . LYS A 1 83 ? 20.179 8.184 -34.336 1.00 95.75 83 LYS A N 1
ATOM 648 C CA . LYS A 1 83 ? 20.350 7.722 -32.947 1.00 95.75 83 LYS A CA 1
ATOM 649 C C . LYS A 1 83 ? 20.082 6.230 -32.746 1.00 95.75 83 LYS A C 1
ATOM 651 O O . LYS A 1 83 ? 20.228 5.744 -31.625 1.00 95.75 83 LYS A O 1
ATOM 656 N N . GLY A 1 84 ? 19.714 5.513 -33.806 1.00 93.31 84 GLY A N 1
ATOM 657 C CA . GLY A 1 84 ? 19.224 4.140 -33.733 1.00 93.31 84 GLY A CA 1
ATOM 658 C C . GLY A 1 84 ? 17.758 4.063 -33.299 1.00 93.31 84 GLY A C 1
ATOM 659 O O . GLY A 1 84 ? 17.104 5.075 -33.037 1.00 93.31 84 GLY A O 1
ATOM 660 N N . LEU A 1 85 ? 17.230 2.837 -33.220 1.00 89.44 85 LEU A N 1
ATOM 661 C CA . LEU A 1 85 ? 15.868 2.593 -32.740 1.00 89.44 85 LEU A CA 1
ATOM 662 C C . LEU A 1 85 ? 15.678 3.234 -31.355 1.00 89.44 85 LEU A C 1
ATOM 664 O O . LEU A 1 85 ? 16.543 3.064 -30.486 1.00 89.44 85 LEU A O 1
ATOM 668 N N . PRO A 1 86 ? 14.568 3.962 -31.118 1.00 80.12 86 PRO A N 1
ATOM 669 C CA . PRO A 1 86 ? 14.270 4.464 -29.787 1.00 80.12 86 PRO A CA 1
ATOM 670 C C . PRO A 1 86 ? 14.258 3.269 -28.837 1.00 80.12 86 PRO A C 1
ATOM 672 O O . PRO A 1 86 ? 13.526 2.315 -29.082 1.00 80.12 86 PRO A O 1
ATOM 675 N N . LYS A 1 87 ? 15.085 3.287 -27.779 1.00 81.00 87 LYS A N 1
ATOM 676 C CA . LYS A 1 87 ? 15.025 2.253 -26.736 1.00 81.00 87 LYS A CA 1
ATOM 677 C C . LYS A 1 87 ? 13.565 2.118 -26.333 1.00 81.00 87 LYS A C 1
ATOM 679 O O . LYS A 1 87 ? 12.970 3.117 -25.932 1.00 81.00 87 LYS A O 1
ATOM 684 N N . CYS A 1 88 ? 12.999 0.929 -26.540 1.00 69.06 88 CYS A N 1
ATOM 685 C CA . CYS A 1 88 ? 11.602 0.675 -26.245 1.00 69.06 88 CYS A CA 1
ATOM 686 C C . CYS A 1 88 ? 11.346 1.157 -24.815 1.00 69.06 88 CYS A C 1
ATOM 688 O O . CYS A 1 88 ? 11.983 0.672 -23.880 1.00 69.06 88 CYS A O 1
ATOM 690 N N . PHE A 1 89 ? 10.486 2.165 -24.655 1.00 62.62 89 PHE A N 1
ATOM 691 C CA . PHE A 1 89 ? 10.005 2.595 -23.346 1.00 62.62 89 PHE A CA 1
ATOM 692 C C . PHE A 1 89 ? 8.941 1.607 -22.876 1.00 62.62 89 PHE A C 1
ATOM 694 O O . PHE A 1 89 ? 7.839 2.004 -22.497 1.00 62.62 89 PHE A O 1
ATOM 701 N N . ASP A 1 90 ? 9.259 0.314 -22.917 1.00 66.00 90 ASP A N 1
ATOM 702 C CA . ASP A 1 90 ? 8.580 -0.589 -22.014 1.00 66.00 90 ASP A CA 1
ATOM 703 C C . ASP A 1 90 ? 8.866 -0.020 -20.619 1.00 66.00 90 ASP A C 1
ATOM 705 O O . ASP A 1 90 ? 10.031 0.283 -20.314 1.00 66.00 90 ASP A O 1
ATOM 709 N N . PRO A 1 91 ? 7.826 0.269 -19.813 1.00 68.44 91 PRO A N 1
ATOM 710 C CA . PRO A 1 91 ? 8.028 0.673 -18.433 1.00 68.44 91 PRO A CA 1
ATOM 711 C C . PRO A 1 91 ? 8.984 -0.354 -17.851 1.00 68.44 91 PRO A C 1
ATOM 713 O O . PRO A 1 91 ? 8.664 -1.540 -17.901 1.00 68.44 91 PRO A O 1
ATOM 716 N N . GLY A 1 92 ? 10.179 0.085 -17.435 1.00 70.62 92 GLY A N 1
ATOM 717 C CA . GLY A 1 92 ? 11.221 -0.836 -16.996 1.00 70.62 92 GLY A CA 1
ATOM 718 C C . GLY A 1 92 ? 10.586 -1.818 -16.029 1.00 70.62 92 GLY A C 1
ATOM 719 O O . GLY A 1 92 ? 10.003 -1.387 -15.030 1.00 70.62 92 GLY A O 1
ATOM 720 N N . THR A 1 93 ? 10.576 -3.098 -16.398 1.00 74.00 93 THR A N 1
ATOM 721 C CA . THR A 1 93 ? 9.934 -4.118 -15.584 1.00 74.00 93 THR A CA 1
ATOM 722 C C . THR A 1 93 ? 10.609 -4.042 -14.224 1.00 74.00 93 THR A C 1
ATOM 724 O O . THR A 1 93 ? 11.829 -4.143 -14.107 1.00 74.00 93 THR A O 1
ATOM 727 N N . VAL A 1 94 ? 9.820 -3.732 -13.192 1.00 86.31 94 VAL A N 1
ATOM 728 C CA . VAL A 1 94 ? 10.331 -3.623 -11.816 1.00 86.31 94 VAL A CA 1
ATOM 729 C C . VAL A 1 94 ? 10.924 -4.964 -11.382 1.00 86.31 94 VAL A C 1
ATOM 731 O O . VAL A 1 94 ? 11.826 -5.011 -10.554 1.00 86.31 94 VAL A O 1
ATOM 734 N N . LEU A 1 95 ? 10.418 -6.037 -11.988 1.00 85.88 95 LEU A N 1
ATOM 735 C CA . LEU A 1 95 ? 10.830 -7.404 -11.774 1.00 85.88 95 LEU A CA 1
ATOM 736 C C . LEU A 1 95 ? 11.899 -7.808 -12.791 1.00 85.88 95 LEU A C 1
ATOM 738 O O . LEU A 1 95 ? 11.820 -7.509 -13.988 1.00 85.88 95 LEU A O 1
ATOM 742 N N . SER A 1 96 ? 12.898 -8.527 -12.298 1.00 90.31 96 SER A N 1
ATOM 743 C CA . SER A 1 96 ? 13.805 -9.301 -13.131 1.00 90.31 96 SER A CA 1
ATOM 744 C C . SER A 1 96 ? 13.033 -10.377 -13.896 1.00 90.31 96 SER A C 1
ATOM 746 O O . SER A 1 96 ? 11.985 -10.850 -13.459 1.00 90.31 96 SER A O 1
ATOM 748 N N . LYS A 1 97 ? 13.589 -10.834 -15.022 1.00 87.00 97 LYS A N 1
ATOM 749 C CA . LYS A 1 97 ? 12.983 -11.902 -15.831 1.00 87.00 97 LYS A CA 1
ATOM 750 C C . LYS A 1 97 ? 12.654 -13.157 -15.005 1.00 87.00 97 LYS A C 1
ATOM 752 O O . LYS A 1 97 ? 11.633 -13.794 -15.229 1.00 87.00 97 LYS A O 1
ATOM 757 N N . HIS A 1 98 ? 13.500 -13.485 -14.025 1.00 93.44 98 HIS A N 1
ATOM 758 C CA . HIS A 1 98 ? 13.271 -14.618 -13.132 1.00 93.44 98 HIS A CA 1
ATOM 759 C C . HIS A 1 98 ? 12.085 -14.389 -12.183 1.00 93.44 98 HIS A C 1
ATOM 761 O O . HIS A 1 98 ? 11.269 -15.286 -11.994 1.00 93.44 98 HIS A O 1
ATOM 767 N N . GLU A 1 99 ? 11.957 -13.190 -11.612 1.00 87.38 99 GLU A N 1
ATOM 768 C CA . GLU A 1 99 ? 10.816 -12.826 -10.762 1.00 87.38 99 GLU A CA 1
ATOM 769 C C . GLU A 1 99 ? 9.505 -12.786 -11.557 1.00 87.38 99 GLU A C 1
ATOM 771 O O . GLU A 1 99 ? 8.469 -13.218 -11.053 1.00 87.38 99 GLU A O 1
ATOM 776 N N . GLU A 1 100 ? 9.537 -12.338 -12.815 1.00 90.31 100 GLU A N 1
ATOM 777 C CA . GLU A 1 100 ? 8.376 -12.417 -13.707 1.00 90.31 100 GLU A CA 1
ATOM 778 C C . GLU A 1 100 ? 7.975 -13.867 -13.991 1.00 90.31 100 GLU A C 1
ATOM 780 O O . GLU A 1 100 ? 6.794 -14.204 -13.911 1.00 90.31 100 GLU A O 1
ATOM 785 N N . GLU A 1 101 ? 8.937 -14.750 -14.269 1.00 93.38 101 GLU A N 1
ATOM 786 C CA . GLU A 1 101 ? 8.678 -16.181 -14.459 1.00 93.38 101 GLU A CA 1
ATOM 787 C C . GLU A 1 101 ? 8.078 -16.821 -13.195 1.00 93.38 101 GLU A C 1
ATOM 789 O O . GLU A 1 101 ? 7.119 -17.594 -13.296 1.00 93.38 101 GLU A O 1
ATOM 794 N N . GLN A 1 102 ? 8.571 -16.456 -12.006 1.00 91.69 102 GLN A N 1
ATOM 795 C CA . GLN A 1 102 ? 7.999 -16.895 -10.729 1.00 91.69 102 GLN A CA 1
ATOM 796 C C . GLN A 1 102 ? 6.571 -16.379 -10.528 1.00 91.69 102 GLN A C 1
ATOM 798 O O . GLN A 1 102 ? 5.694 -17.153 -10.142 1.00 91.69 102 GLN A O 1
ATOM 803 N N . LEU A 1 103 ? 6.308 -15.103 -10.824 1.00 88.19 103 LEU A N 1
ATOM 804 C CA . LEU A 1 103 ? 4.977 -14.508 -10.706 1.00 88.19 103 LEU A CA 1
ATOM 805 C C . LEU A 1 103 ? 3.984 -15.168 -11.670 1.00 88.19 103 LEU A C 1
ATOM 807 O O . LEU A 1 103 ? 2.875 -15.522 -11.273 1.00 88.19 103 LEU A O 1
ATOM 811 N N . VAL A 1 104 ? 4.390 -15.405 -12.918 1.00 88.44 104 VAL A N 1
ATOM 812 C CA . VAL A 1 104 ? 3.581 -16.129 -13.907 1.00 88.44 104 VAL A CA 1
ATOM 813 C C . VAL A 1 104 ? 3.305 -17.559 -13.438 1.00 88.44 104 VAL A C 1
ATOM 815 O O . VAL A 1 104 ? 2.173 -18.033 -13.557 1.00 88.44 104 VAL A O 1
ATOM 818 N N . GLY A 1 105 ? 4.307 -18.249 -12.885 1.00 91.31 105 GLY A N 1
ATOM 819 C CA . GLY A 1 105 ? 4.149 -19.578 -12.294 1.00 91.31 105 GLY A CA 1
ATOM 820 C C . GLY A 1 105 ? 3.161 -19.582 -11.127 1.00 91.31 105 GLY A C 1
ATOM 821 O O . GLY A 1 105 ? 2.265 -20.425 -11.081 1.00 91.31 105 GLY A O 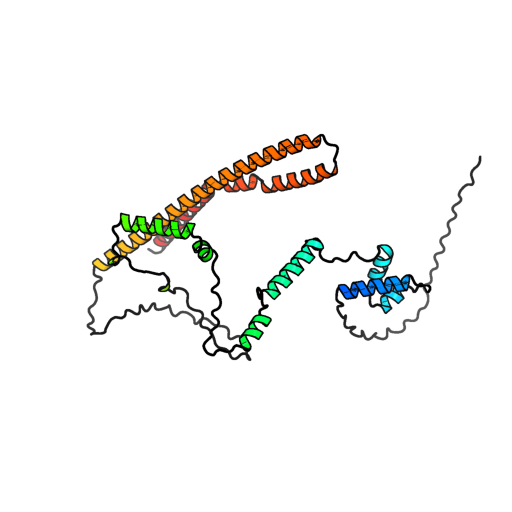1
ATOM 822 N N . TYR A 1 106 ? 3.264 -18.598 -10.235 1.00 85.69 106 TYR A N 1
ATOM 823 C CA . TYR A 1 106 ? 2.347 -18.402 -9.116 1.00 85.69 106 TYR A CA 1
ATOM 824 C C . TYR A 1 106 ? 0.910 -18.153 -9.590 1.00 85.69 106 TYR A C 1
ATOM 826 O O . TYR A 1 106 ? 0.000 -18.834 -9.125 1.00 85.69 106 TYR A O 1
ATOM 834 N N . CYS A 1 107 ? 0.694 -17.258 -10.560 1.00 78.50 107 CYS A N 1
ATOM 835 C CA . CYS A 1 107 ? -0.632 -16.994 -11.124 1.00 78.50 107 CYS A CA 1
ATOM 836 C C . CYS A 1 107 ? -1.249 -18.245 -11.767 1.00 78.50 107 CYS A C 1
ATOM 838 O O . CYS A 1 107 ? -2.425 -18.526 -11.549 1.00 78.50 107 CYS A O 1
ATOM 840 N N . LYS A 1 108 ? -0.459 -19.033 -12.507 1.00 82.06 108 LYS A N 1
ATOM 841 C CA . LYS A 1 108 ? -0.911 -20.315 -13.075 1.00 82.06 108 LYS A CA 1
ATOM 842 C C . LYS A 1 108 ? -1.267 -21.331 -11.989 1.00 82.06 108 LYS A C 1
ATOM 844 O O . LYS A 1 108 ? -2.270 -22.029 -12.118 1.00 82.06 108 LYS A O 1
ATOM 849 N N . ASN A 1 109 ? -0.476 -21.404 -10.917 1.00 82.50 109 ASN A N 1
ATOM 850 C CA . ASN A 1 109 ? -0.778 -22.261 -9.771 1.00 82.50 109 ASN A CA 1
ATOM 851 C C . ASN A 1 109 ? -2.061 -21.818 -9.059 1.00 82.50 109 ASN A C 1
ATOM 853 O O . ASN A 1 109 ? -2.893 -22.663 -8.756 1.00 82.50 109 ASN A O 1
ATOM 857 N N . MET A 1 110 ? -2.256 -20.516 -8.844 1.00 78.44 110 MET A N 1
ATOM 858 C CA . MET A 1 110 ? -3.473 -19.973 -8.232 1.00 78.44 110 MET A CA 1
ATOM 859 C C . MET A 1 110 ? -4.712 -20.267 -9.080 1.00 78.44 110 MET A C 1
ATOM 861 O O . MET A 1 110 ? -5.708 -20.754 -8.555 1.00 78.44 110 MET A O 1
ATOM 865 N N . GLN A 1 111 ? -4.609 -20.113 -10.402 1.00 78.31 111 GLN A N 1
ATOM 866 C CA . GLN A 1 111 ? -5.670 -20.504 -11.329 1.00 78.31 111 GLN A CA 1
ATOM 867 C C . GLN A 1 111 ? -5.987 -22.006 -11.252 1.00 78.31 111 GLN A C 1
ATOM 869 O O . GLN A 1 111 ? -7.155 -22.382 -11.270 1.00 78.31 111 GL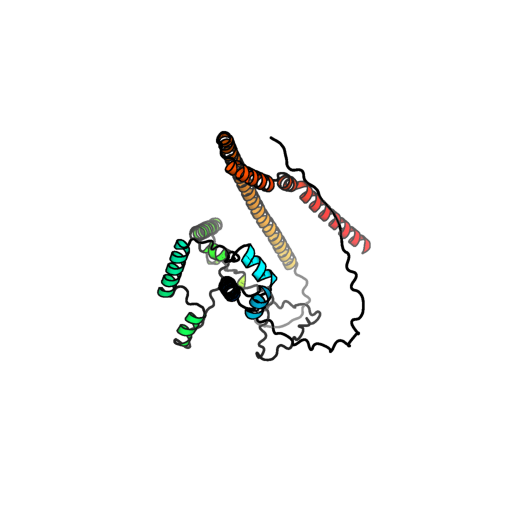N A O 1
ATOM 874 N N . LYS A 1 112 ? -4.967 -22.868 -11.137 1.00 79.06 112 LYS A N 1
ATOM 875 C CA . LYS A 1 112 ? -5.141 -24.323 -10.992 1.00 79.06 112 LYS A CA 1
ATOM 876 C C . LYS A 1 112 ? -5.787 -24.715 -9.657 1.00 79.06 112 LYS A C 1
ATOM 878 O O . LYS A 1 112 ? -6.479 -25.722 -9.599 1.00 79.06 112 LYS A O 1
ATOM 883 N N . LEU A 1 113 ? -5.550 -23.938 -8.603 1.00 78.38 113 LEU A N 1
ATOM 884 C CA . LEU A 1 113 ? -6.161 -24.115 -7.283 1.00 78.38 113 LEU A CA 1
ATOM 885 C C . LEU A 1 113 ? -7.553 -23.468 -7.181 1.00 78.38 113 LEU A C 1
ATOM 887 O O . LEU A 1 113 ? -8.090 -23.390 -6.081 1.00 78.38 113 LEU A O 1
ATOM 891 N N . GLU A 1 114 ? -8.096 -22.944 -8.289 1.00 75.44 114 GLU A N 1
ATOM 892 C CA . GLU A 1 114 ? -9.346 -22.164 -8.348 1.00 75.44 114 GLU A CA 1
ATOM 893 C C . GLU A 1 114 ? -9.349 -20.911 -7.447 1.00 75.44 114 GLU A C 1
ATOM 895 O O . GLU A 1 114 ? -10.356 -20.211 -7.307 1.00 75.44 114 GLU A O 1
ATOM 900 N N . PHE A 1 115 ? -8.189 -20.553 -6.893 1.00 65.62 115 PHE A N 1
ATOM 901 C CA . PHE A 1 115 ? -7.983 -19.326 -6.146 1.00 65.62 115 PHE A CA 1
ATOM 902 C C . PHE A 1 115 ? -7.834 -18.174 -7.136 1.00 65.62 115 PHE A C 1
ATOM 904 O O . PHE A 1 115 ? -6.796 -17.980 -7.766 1.00 65.62 115 PHE A O 1
ATOM 911 N N . GLY A 1 116 ? -8.902 -17.392 -7.278 1.00 58.22 116 GLY A N 1
ATOM 912 C CA . GLY A 1 116 ? -8.932 -16.256 -8.195 1.00 58.22 116 GLY A CA 1
ATOM 913 C C . GLY A 1 116 ? -9.599 -16.565 -9.528 1.00 58.22 116 GLY A C 1
ATOM 914 O O . GLY A 1 116 ? -9.153 -16.069 -10.564 1.00 58.22 116 GLY A O 1
ATOM 915 N N . LEU A 1 117 ? -10.705 -17.319 -9.514 1.00 56.69 117 LEU A N 1
ATOM 916 C CA . LEU A 1 117 ? -11.700 -17.195 -10.575 1.00 56.69 117 LEU A CA 1
ATOM 917 C C . LEU A 1 117 ? -11.961 -15.698 -10.798 1.00 56.69 117 LEU A C 1
ATOM 919 O O . LEU A 1 117 ? -12.488 -14.995 -9.932 1.00 56.69 117 LEU A O 1
ATOM 923 N N . MET A 1 118 ? -11.560 -15.193 -11.967 1.00 59.31 118 MET A N 1
ATOM 924 C CA . MET A 1 118 ? -12.010 -13.882 -12.414 1.00 59.31 118 MET A CA 1
ATOM 925 C C . MET A 1 118 ? -13.536 -13.869 -12.316 1.00 59.31 118 MET A C 1
ATOM 927 O O . MET A 1 118 ? -14.181 -14.897 -12.512 1.00 59.31 118 MET A O 1
ATOM 931 N N . LYS A 1 119 ? -14.128 -12.709 -12.030 1.00 58.22 119 LYS A N 1
ATOM 932 C CA . LYS A 1 119 ? -15.585 -12.556 -11.876 1.00 58.22 119 LYS A CA 1
ATOM 933 C C . LYS A 1 119 ? -16.386 -13.235 -13.003 1.00 58.22 119 LYS A C 1
ATOM 935 O O . LYS A 1 119 ? -17.468 -13.751 -12.762 1.00 58.22 119 LYS A O 1
ATOM 940 N N . SER A 1 120 ? -15.832 -13.282 -14.215 1.00 64.12 120 SER A N 1
ATOM 941 C CA . SER A 1 120 ? -16.386 -14.014 -15.359 1.00 64.12 120 SER A CA 1
ATOM 942 C C . SER A 1 120 ? -16.382 -15.542 -15.201 1.00 64.12 120 SER A C 1
ATOM 944 O O . SER A 1 120 ? -17.367 -16.173 -15.559 1.00 64.12 120 SER A O 1
ATOM 946 N N . GLY A 1 121 ? -15.319 -16.135 -14.653 1.00 62.78 121 GLY A N 1
ATOM 947 C CA . GLY A 1 121 ? -15.225 -17.571 -14.375 1.00 62.78 121 GLY A CA 1
ATOM 948 C C . GLY A 1 121 ? -16.129 -18.011 -13.222 1.00 62.78 121 GLY A C 1
ATOM 949 O O . GLY A 1 121 ? -16.808 -19.022 -13.350 1.00 62.78 121 GLY A O 1
ATOM 950 N N . MET A 1 122 ? -16.223 -17.217 -12.143 1.00 63.53 122 MET A N 1
ATOM 951 C CA . MET A 1 122 ? -17.199 -17.488 -11.070 1.00 63.53 122 MET A CA 1
ATOM 952 C C . MET A 1 122 ? -18.631 -17.423 -11.593 1.00 63.53 122 MET A C 1
ATOM 954 O O . MET A 1 122 ? -19.430 -18.298 -11.284 1.00 63.53 122 MET A O 1
ATOM 958 N N . ASN A 1 123 ? -18.950 -16.415 -12.411 1.00 63.62 123 ASN A N 1
ATOM 959 C CA . ASN A 1 123 ? -20.282 -16.294 -12.994 1.00 63.62 123 ASN A CA 1
ATOM 960 C C . ASN A 1 123 ? -20.610 -17.472 -13.920 1.00 63.62 123 ASN A C 1
ATOM 962 O O . ASN A 1 123 ? -21.745 -17.927 -13.904 1.00 63.62 123 ASN A O 1
ATOM 966 N N . HIS A 1 124 ? -19.649 -17.979 -14.700 1.00 65.25 124 HIS A N 1
ATOM 967 C CA . HIS A 1 124 ? -19.888 -19.128 -15.577 1.00 65.25 124 HIS A CA 1
ATOM 968 C C . HIS A 1 124 ? -20.144 -20.413 -14.780 1.00 65.25 124 HIS A C 1
ATOM 970 O O . HIS A 1 124 ? -21.117 -21.103 -15.065 1.00 65.25 124 HIS A O 1
ATOM 976 N N . CYS A 1 125 ? -19.327 -20.711 -13.765 1.00 55.69 125 CYS A N 1
ATOM 977 C CA . CYS A 1 125 ? -19.541 -21.898 -12.935 1.00 55.69 125 CYS A CA 1
ATOM 978 C C . CYS A 1 125 ? -20.800 -21.779 -12.059 1.00 55.69 125 CYS A C 1
ATOM 980 O O . CYS A 1 125 ? -21.442 -22.785 -11.788 1.00 55.69 125 CYS A O 1
ATOM 982 N N . MET A 1 126 ? -21.179 -20.572 -11.619 1.00 58.34 126 MET A N 1
ATOM 983 C CA . MET A 1 126 ? -22.403 -20.373 -10.830 1.00 58.34 126 MET A CA 1
ATOM 984 C C . MET A 1 126 ? -23.681 -20.427 -11.666 1.00 58.34 126 MET A C 1
ATOM 986 O O . MET A 1 126 ? -24.657 -20.980 -11.184 1.00 58.34 126 MET A O 1
ATOM 990 N N . MET A 1 127 ? -23.691 -19.895 -12.893 1.00 58.47 127 MET A N 1
ATOM 991 C CA . MET A 1 127 ? -24.882 -19.935 -13.764 1.00 58.47 127 MET A CA 1
ATOM 992 C C . MET A 1 127 ? -25.217 -21.360 -14.238 1.00 58.47 127 MET A C 1
ATOM 994 O O . MET A 1 127 ? -26.325 -21.613 -14.691 1.00 58.47 127 MET A O 1
ATOM 998 N N . GLU A 1 128 ? -24.273 -22.301 -14.149 1.00 56.47 128 GLU A N 1
ATOM 999 C CA . GLU A 1 128 ? -24.533 -23.724 -14.418 1.00 56.47 128 GLU A CA 1
ATOM 1000 C C . GLU A 1 128 ? -24.994 -24.497 -13.166 1.00 56.47 128 GLU A C 1
ATOM 1002 O O . GLU A 1 128 ? -25.515 -25.604 -13.288 1.00 56.47 128 GLU A O 1
ATOM 1007 N N . ILE A 1 129 ? -24.863 -23.908 -11.969 1.00 60.56 129 ILE A N 1
ATOM 1008 C CA . ILE A 1 129 ? -25.306 -24.464 -10.679 1.00 60.56 129 ILE A CA 1
ATOM 1009 C C . ILE A 1 129 ? -26.405 -23.549 -10.108 1.00 60.56 129 ILE A C 1
ATOM 1011 O O . ILE A 1 129 ? -26.302 -23.011 -9.005 1.00 60.56 129 ILE A O 1
ATOM 1015 N N . ASP A 1 130 ? -27.473 -23.338 -10.878 1.00 50.12 130 ASP A N 1
ATOM 1016 C CA . ASP A 1 130 ? -28.648 -22.578 -10.441 1.00 50.12 130 ASP A CA 1
ATOM 1017 C C . ASP A 1 130 ? -29.487 -23.416 -9.456 1.00 50.12 130 ASP A C 1
ATOM 1019 O O . ASP A 1 130 ? -30.485 -24.044 -9.816 1.00 50.12 130 ASP A O 1
ATOM 1023 N N . HIS A 1 131 ? -29.088 -23.445 -8.181 1.00 62.91 131 HIS A N 1
ATOM 1024 C CA . HIS A 1 131 ? -29.978 -23.898 -7.111 1.00 62.91 131 HIS A CA 1
ATOM 1025 C C . HIS A 1 131 ? -30.872 -22.716 -6.686 1.00 62.91 131 HIS A C 1
ATOM 1027 O O . HIS A 1 131 ? -30.332 -21.691 -6.258 1.00 62.91 131 HIS A O 1
ATOM 1033 N N . PRO A 1 132 ? -32.215 -22.827 -6.750 1.00 76.56 132 PRO A N 1
ATOM 1034 C CA . PRO A 1 132 ? -33.139 -21.697 -6.555 1.00 76.56 132 PRO A CA 1
ATOM 1035 C C . PRO A 1 132 ? -33.049 -21.034 -5.171 1.00 76.56 132 PRO A C 1
ATOM 1037 O O . PRO A 1 132 ? -33.453 -19.885 -5.010 1.00 76.56 132 PRO A O 1
ATOM 1040 N N . ASP A 1 133 ? -32.477 -21.736 -4.193 1.00 76.38 133 ASP A N 1
ATOM 1041 C CA . ASP A 1 133 ? -32.337 -21.259 -2.812 1.00 76.38 133 ASP A CA 1
ATOM 1042 C C . ASP A 1 133 ? -30.960 -20.652 -2.481 1.00 76.38 133 ASP A C 1
ATOM 1044 O O . ASP A 1 133 ? -30.729 -20.213 -1.350 1.00 76.38 133 ASP A O 1
ATOM 1048 N N . LEU A 1 134 ? -30.012 -20.625 -3.426 1.00 67.56 134 LEU A N 1
ATOM 1049 C CA . LEU A 1 134 ? -28.696 -20.026 -3.194 1.00 67.56 134 LEU A CA 1
ATOM 1050 C C . LEU A 1 134 ? -28.733 -18.522 -3.483 1.00 67.56 134 LEU A C 1
ATOM 1052 O O . LEU A 1 134 ? -28.735 -18.077 -4.627 1.00 67.56 134 LEU A O 1
ATOM 1056 N N . PHE A 1 135 ? -28.700 -17.715 -2.423 1.00 69.31 135 PHE A N 1
ATOM 1057 C CA . PHE A 1 135 ? -28.578 -16.261 -2.527 1.00 69.31 135 PHE A CA 1
ATOM 1058 C C . PHE A 1 135 ? -27.126 -15.823 -2.346 1.00 69.31 135 PHE A C 1
ATOM 1060 O O . PHE A 1 135 ? -26.454 -16.207 -1.388 1.00 69.31 135 PHE A O 1
ATOM 1067 N N . PHE A 1 136 ? -26.650 -14.951 -3.236 1.00 56.28 136 PHE A N 1
ATOM 1068 C CA . PHE A 1 136 ? -25.337 -14.333 -3.090 1.00 56.28 136 PHE A CA 1
ATOM 1069 C C . PHE A 1 136 ? -25.371 -13.305 -1.956 1.00 56.28 136 PHE A C 1
ATOM 1071 O O . PHE A 1 136 ? -25.865 -12.186 -2.120 1.00 56.28 136 PHE A O 1
ATOM 1078 N N . GLN A 1 137 ? -24.820 -13.661 -0.799 1.00 66.12 137 GLN A N 1
ATOM 1079 C CA . GLN A 1 137 ? -24.464 -12.657 0.192 1.00 66.12 137 GLN A CA 1
ATOM 1080 C C . GLN A 1 137 ? -23.171 -11.992 -0.266 1.00 66.12 137 GLN A C 1
ATOM 1082 O O . GLN A 1 137 ? -22.115 -12.622 -0.310 1.00 66.12 137 GLN A O 1
ATOM 1087 N N . MET A 1 138 ? -23.247 -10.709 -0.629 1.00 63.69 138 MET A N 1
ATOM 1088 C CA . MET A 1 138 ? -22.028 -9.927 -0.798 1.00 63.69 138 MET A CA 1
ATOM 1089 C C . MET A 1 138 ? -21.255 -9.983 0.521 1.00 63.69 138 MET A C 1
ATOM 1091 O O . MET A 1 138 ? -21.842 -9.641 1.553 1.00 63.69 138 MET A O 1
ATOM 1095 N N . PRO A 1 139 ? -19.969 -10.377 0.511 1.00 68.00 139 PRO A N 1
ATOM 1096 C CA . PRO A 1 139 ? -19.160 -10.300 1.711 1.00 68.00 139 PRO A CA 1
ATOM 1097 C C . PRO A 1 139 ? -19.221 -8.859 2.210 1.00 68.00 139 PRO A C 1
ATOM 1099 O O . PRO A 1 139 ? -18.923 -7.914 1.472 1.00 68.00 139 PRO A O 1
ATOM 1102 N N . GLN A 1 140 ? -19.697 -8.687 3.441 1.00 77.25 140 GLN A N 1
ATOM 1103 C CA . GLN A 1 140 ? -19.759 -7.374 4.057 1.00 77.25 140 GLN A CA 1
ATOM 1104 C C . GLN A 1 140 ? -18.333 -6.834 4.106 1.00 77.25 140 GLN A C 1
ATOM 1106 O O . GLN A 1 140 ? -17.422 -7.534 4.550 1.00 77.25 140 GLN A O 1
ATOM 1111 N N . VAL A 1 141 ? -18.126 -5.614 3.604 1.00 76.81 141 VAL A N 1
ATOM 1112 C CA . VAL A 1 141 ? -16.805 -4.985 3.638 1.00 76.81 141 VAL A CA 1
ATOM 1113 C C . VAL A 1 141 ? -16.400 -4.873 5.102 1.00 76.81 141 VAL A C 1
ATOM 1115 O O . VAL A 1 141 ? -16.946 -4.058 5.848 1.00 76.81 141 VAL A O 1
ATOM 1118 N N . LEU A 1 142 ? -15.476 -5.738 5.517 1.00 79.44 142 LEU A N 1
ATOM 1119 C CA . LEU A 1 142 ? -14.890 -5.705 6.844 1.00 79.44 142 LEU A CA 1
ATOM 1120 C C . LEU A 1 142 ? -14.136 -4.388 6.961 1.00 79.44 142 LEU A C 1
ATOM 1122 O O . LEU A 1 142 ? -13.122 -4.168 6.301 1.00 79.44 142 LEU A O 1
ATOM 1126 N N . THR A 1 143 ? -14.659 -3.486 7.785 1.00 81.88 143 THR A N 1
ATOM 1127 C CA . THR A 1 143 ? -13.916 -2.288 8.157 1.00 81.88 143 THR A CA 1
ATOM 1128 C C . THR A 1 143 ? -12.645 -2.713 8.886 1.00 81.88 143 THR A C 1
ATOM 1130 O O . THR A 1 143 ? -12.628 -3.731 9.582 1.00 81.88 143 THR A O 1
ATOM 1133 N N . GLU A 1 144 ? -11.573 -1.932 8.755 1.00 81.19 144 GLU A N 1
ATOM 1134 C CA . GLU A 1 144 ? -10.302 -2.210 9.437 1.00 81.19 144 GLU A CA 1
ATOM 1135 C C . GLU A 1 144 ? -10.508 -2.428 10.946 1.00 81.19 144 GLU A C 1
ATOM 1137 O O . GLU A 1 144 ? -9.931 -3.340 11.531 1.00 81.19 144 GLU A O 1
ATOM 1142 N N . ALA A 1 145 ? -11.423 -1.669 11.556 1.00 76.19 145 ALA A N 1
ATOM 1143 C CA . ALA A 1 145 ? -11.813 -1.835 12.952 1.00 76.19 145 ALA A CA 1
ATOM 1144 C C . ALA A 1 145 ? -12.410 -3.224 13.254 1.00 76.19 145 ALA A C 1
ATOM 1146 O O . ALA A 1 145 ? -12.077 -3.824 14.274 1.00 76.19 145 ALA A O 1
ATOM 1147 N N . HIS A 1 146 ? -13.267 -3.762 12.379 1.00 79.62 146 HIS A N 1
ATOM 1148 C CA . HIS A 1 146 ? -13.790 -5.123 12.531 1.00 79.62 146 HIS A CA 1
ATOM 1149 C C . HIS A 1 146 ? -12.699 -6.180 12.318 1.00 79.62 146 HIS A C 1
ATOM 1151 O O . HIS A 1 146 ? -12.655 -7.155 13.062 1.00 79.62 146 HIS A O 1
ATOM 1157 N N . ALA A 1 147 ? -11.790 -5.973 11.361 1.00 84.06 147 ALA A N 1
ATOM 1158 C CA . ALA A 1 147 ? -10.665 -6.881 11.142 1.00 84.06 147 ALA A CA 1
ATOM 1159 C C . ALA A 1 147 ? -9.722 -6.919 12.358 1.00 84.06 147 ALA A C 1
ATOM 1161 O O . ALA A 1 147 ? -9.316 -7.991 12.798 1.00 84.06 147 ALA A O 1
ATOM 1162 N N . GLN A 1 148 ? -9.434 -5.764 12.967 1.00 81.94 148 GLN A N 1
ATOM 1163 C CA . GLN A 1 148 ? -8.652 -5.690 14.203 1.00 81.94 148 GLN A CA 1
ATOM 1164 C C . GLN A 1 148 ? -9.361 -6.379 15.376 1.00 81.94 148 GLN A C 1
ATOM 1166 O O . GLN A 1 148 ? -8.706 -7.040 16.178 1.00 81.94 148 GLN A O 1
ATOM 1171 N N . ARG A 1 149 ? -10.696 -6.304 15.455 1.00 83.19 149 ARG A N 1
ATOM 1172 C CA . ARG A 1 149 ? -11.482 -7.034 16.465 1.00 83.19 149 ARG A CA 1
ATOM 1173 C C . ARG A 1 149 ? -11.437 -8.555 16.309 1.00 83.19 149 ARG A C 1
ATOM 1175 O O . ARG A 1 149 ? -11.784 -9.235 17.263 1.00 83.19 149 ARG A O 1
ATOM 1182 N N . ALA A 1 150 ? -10.979 -9.093 15.178 1.00 85.50 150 ALA A N 1
ATOM 1183 C CA . ALA A 1 150 ? -10.737 -10.528 15.018 1.00 85.50 150 ALA A CA 1
ATOM 1184 C C . ALA A 1 150 ? -9.389 -10.990 15.613 1.00 85.50 150 ALA A C 1
ATOM 1186 O O . ALA A 1 150 ? -9.098 -12.184 15.630 1.00 85.50 150 ALA A O 1
ATOM 1187 N N . ASN A 1 151 ? -8.548 -10.070 16.104 1.00 92.12 151 ASN A N 1
ATOM 1188 C CA . ASN A 1 151 ? -7.285 -10.423 16.745 1.00 92.12 151 ASN A CA 1
ATOM 1189 C C . ASN A 1 151 ? -7.550 -11.069 18.123 1.00 92.12 151 ASN A C 1
ATOM 1191 O O . ASN A 1 151 ? -8.128 -10.409 18.993 1.00 92.12 151 ASN A O 1
ATOM 1195 N N . PRO A 1 152 ? -7.084 -12.307 18.377 1.00 93.25 152 PRO A N 1
ATOM 1196 C CA . PRO A 1 152 ? -7.364 -13.026 19.621 1.00 93.25 152 PRO A CA 1
ATOM 1197 C C . PRO A 1 152 ? -6.869 -12.286 20.868 1.00 93.25 152 PRO A C 1
ATOM 1199 O O . PRO A 1 152 ? -7.506 -12.358 21.915 1.00 93.25 152 PRO A O 1
ATOM 1202 N N . THR A 1 153 ? -5.778 -11.523 20.764 1.00 95.00 153 THR A N 1
ATOM 1203 C CA . THR A 1 153 ? -5.254 -10.718 21.876 1.00 95.00 153 THR A CA 1
ATOM 1204 C C . THR A 1 153 ? -6.207 -9.585 22.241 1.00 95.00 153 THR A C 1
ATOM 1206 O O . THR A 1 153 ? -6.429 -9.325 23.419 1.00 95.00 153 THR A O 1
ATOM 1209 N N . ILE A 1 154 ? -6.799 -8.933 21.235 1.00 90.62 154 ILE A N 1
ATOM 1210 C CA . ILE A 1 154 ? -7.768 -7.846 21.432 1.00 90.62 154 ILE A CA 1
ATOM 1211 C C . ILE A 1 154 ? -9.072 -8.404 22.007 1.00 90.62 154 ILE A C 1
ATOM 1213 O O . ILE A 1 154 ? -9.636 -7.812 22.924 1.00 90.62 154 ILE A O 1
ATOM 1217 N N . ILE A 1 155 ? -9.524 -9.557 21.508 1.00 91.62 155 ILE A N 1
ATOM 1218 C CA . ILE A 1 155 ? -10.711 -10.250 22.022 1.00 91.62 155 ILE A CA 1
ATOM 1219 C C . ILE A 1 155 ? -10.512 -10.619 23.493 1.00 91.62 155 ILE A C 1
ATOM 1221 O O . ILE A 1 155 ? -11.366 -10.317 24.324 1.00 91.62 155 ILE A O 1
ATOM 1225 N N . LYS A 1 156 ? -9.370 -11.225 23.829 1.00 96.38 156 LYS A N 1
ATOM 1226 C CA . LYS A 1 156 ? -9.054 -11.613 25.203 1.00 96.38 156 LYS A CA 1
ATOM 1227 C C . LYS A 1 156 ? -9.015 -10.403 26.138 1.00 96.38 156 LYS A C 1
ATOM 1229 O O . LYS A 1 156 ? -9.715 -10.400 27.140 1.00 96.38 156 LYS A O 1
ATOM 1234 N N . ASP A 1 157 ? -8.277 -9.355 25.774 1.00 95.81 157 ASP A N 1
ATOM 1235 C CA . ASP A 1 157 ? -8.199 -8.118 26.562 1.00 95.81 157 ASP A CA 1
ATOM 1236 C C . ASP A 1 157 ? -9.578 -7.456 26.750 1.00 95.81 157 ASP A C 1
ATOM 1238 O O . ASP A 1 157 ? -9.881 -6.930 27.821 1.00 95.81 157 ASP A O 1
ATOM 1242 N N . HIS A 1 158 ? -10.449 -7.516 25.737 1.00 94.00 158 HIS A N 1
ATOM 1243 C CA . HIS A 1 158 ? -11.823 -7.032 25.845 1.00 94.00 158 HIS A CA 1
ATOM 1244 C C . HIS A 1 158 ? -12.635 -7.818 26.884 1.00 94.00 158 HIS A C 1
ATOM 1246 O O . HIS A 1 158 ? -13.254 -7.204 27.755 1.00 94.00 158 HIS A O 1
ATOM 1252 N N . PHE A 1 159 ? -12.611 -9.153 26.828 1.00 96.06 159 PHE A N 1
ATOM 1253 C CA . PHE A 1 159 ? -13.342 -9.991 27.782 1.00 96.06 159 PHE A CA 1
ATOM 1254 C C . PHE A 1 159 ? -12.756 -9.931 29.195 1.00 96.06 159 PHE A C 1
ATOM 1256 O O . PHE A 1 159 ? -13.523 -9.890 30.152 1.00 96.06 159 PHE A O 1
ATOM 1263 N N . ASP A 1 160 ? -11.435 -9.820 29.341 1.00 97.38 160 ASP A N 1
ATOM 1264 C CA . ASP A 1 160 ? -10.783 -9.632 30.641 1.00 97.38 160 ASP A CA 1
ATOM 1265 C C . ASP A 1 160 ? -11.232 -8.312 31.297 1.00 97.38 160 ASP A C 1
ATOM 1267 O O . ASP A 1 160 ? -11.493 -8.252 32.500 1.00 97.38 160 ASP A O 1
ATOM 1271 N N . LYS A 1 161 ? -11.361 -7.234 30.510 1.00 96.75 161 LYS A N 1
ATOM 1272 C CA . LYS A 1 161 ? -11.889 -5.945 30.989 1.00 96.75 161 LYS A CA 1
ATOM 1273 C C . LYS A 1 161 ? -13.369 -6.024 31.343 1.00 96.75 161 LYS A C 1
ATOM 1275 O O . LYS A 1 161 ? -13.768 -5.470 32.363 1.00 96.75 161 LYS A O 1
ATOM 1280 N N . LEU A 1 162 ? -14.170 -6.698 30.519 1.00 94.75 162 LEU A N 1
ATOM 1281 C CA . LEU A 1 162 ? -15.597 -6.879 30.777 1.00 94.75 162 LEU A CA 1
ATOM 1282 C C . LEU A 1 162 ? -15.830 -7.695 32.056 1.00 94.75 162 LEU A C 1
ATOM 1284 O O . LEU A 1 162 ? -16.649 -7.299 32.879 1.00 94.75 162 LEU A O 1
ATOM 1288 N N . GLY A 1 163 ? -15.063 -8.772 32.256 1.00 96.19 163 GLY A N 1
ATOM 1289 C CA . GLY A 1 163 ? -15.102 -9.592 33.467 1.00 96.19 163 GLY A CA 1
ATOM 1290 C C . GLY A 1 163 ? -14.818 -8.776 34.726 1.00 96.19 163 GLY A C 1
ATOM 1291 O O . GLY A 1 163 ? -15.608 -8.812 35.662 1.00 96.19 163 GLY A O 1
ATOM 1292 N N . LYS A 1 164 ? -13.775 -7.936 34.705 1.00 97.81 164 LYS A N 1
ATOM 1293 C CA . LYS A 1 164 ? -13.461 -7.030 35.824 1.00 97.81 164 LYS A CA 1
ATOM 1294 C C . LYS A 1 164 ? -14.607 -6.082 36.168 1.00 97.81 164 LYS A C 1
ATOM 1296 O O . LYS A 1 164 ? -14.874 -5.877 37.342 1.00 97.81 164 LYS A O 1
ATOM 1301 N N . ILE A 1 165 ? -15.286 -5.519 35.167 1.00 96.81 165 ILE A N 1
ATOM 1302 C CA . ILE A 1 165 ? -16.434 -4.622 35.388 1.00 96.81 165 ILE A CA 1
ATOM 1303 C C . ILE A 1 165 ? -17.614 -5.397 35.986 1.00 96.81 165 ILE A C 1
ATOM 1305 O O . ILE A 1 165 ? -18.262 -4.917 36.913 1.00 96.81 165 ILE A O 1
ATOM 1309 N N . ILE A 1 166 ? -17.895 -6.599 35.476 1.00 97.12 166 ILE A N 1
ATOM 1310 C CA . ILE A 1 166 ? -18.964 -7.454 36.006 1.00 97.12 166 ILE A CA 1
ATOM 1311 C C . ILE A 1 166 ? -18.699 -7.789 37.478 1.00 97.12 166 ILE A C 1
ATOM 1313 O O . ILE A 1 166 ? -19.611 -7.673 38.295 1.00 97.12 166 ILE A O 1
ATOM 1317 N N . GLU A 1 167 ? -17.459 -8.141 37.822 1.00 97.62 167 GLU A N 1
ATOM 1318 C CA . GLU A 1 167 ? -17.039 -8.427 39.197 1.00 97.62 167 GLU A CA 1
ATOM 1319 C C . GLU A 1 167 ? -17.100 -7.179 40.093 1.00 97.62 167 GLU A C 1
ATOM 1321 O O . GLU A 1 167 ? -17.698 -7.227 41.167 1.00 97.62 167 GLU A O 1
ATOM 1326 N N . GLU A 1 168 ? -16.546 -6.047 39.644 1.00 97.88 168 GLU A N 1
ATOM 1327 C CA . GLU A 1 168 ? -16.468 -4.790 40.405 1.00 97.88 168 GLU A CA 1
ATOM 1328 C C . GLU A 1 168 ? -17.849 -4.256 40.804 1.00 97.88 168 GLU A C 1
ATOM 1330 O O . GLU A 1 168 ? -18.035 -3.785 41.925 1.00 97.88 168 GLU A O 1
ATOM 1335 N N . TYR A 1 169 ? -18.833 -4.365 39.910 1.00 96.81 169 TYR A N 1
ATOM 1336 C CA . TYR A 1 169 ? -20.192 -3.873 40.146 1.00 96.81 169 TYR A CA 1
ATOM 1337 C C . TYR A 1 169 ? -21.187 -4.973 40.527 1.00 96.81 169 TYR A C 1
ATOM 1339 O O . TYR A 1 169 ? -22.371 -4.679 40.689 1.00 96.81 169 TYR A O 1
ATOM 1347 N N . SER A 1 170 ? -20.730 -6.223 40.679 1.00 96.88 170 SER A N 1
ATOM 1348 C CA . SER A 1 170 ? -21.589 -7.384 40.959 1.00 96.88 170 SER A CA 1
ATOM 1349 C C . SER A 1 170 ? -22.785 -7.470 40.000 1.00 96.88 170 SER A C 1
ATOM 1351 O O . SER A 1 170 ? -23.925 -7.685 40.416 1.00 96.88 170 SER A O 1
ATOM 1353 N N . LEU A 1 171 ? -22.534 -7.245 38.705 1.00 96.12 171 LEU A N 1
ATOM 1354 C CA . LEU A 1 171 ? -23.587 -7.217 37.693 1.00 96.12 171 LEU A CA 1
ATOM 1355 C C . LEU A 1 171 ? -24.173 -8.620 37.522 1.00 96.12 171 LEU A C 1
ATOM 1357 O O . LEU A 1 171 ? -23.496 -9.541 37.068 1.00 96.12 171 LEU A O 1
ATOM 1361 N N . THR A 1 172 ? -25.450 -8.777 37.853 1.00 96.25 172 THR A N 1
ATOM 1362 C CA . THR A 1 172 ? -26.210 -9.982 37.519 1.00 96.25 172 THR A CA 1
ATOM 1363 C C . THR A 1 172 ? -26.679 -9.925 36.061 1.00 96.25 172 THR A C 1
ATOM 1365 O O . THR A 1 172 ? -26.883 -8.827 35.534 1.00 96.25 172 THR A O 1
ATOM 1368 N N . PRO A 1 173 ? -26.884 -11.074 35.387 1.00 94.00 173 PRO A N 1
ATOM 1369 C CA . PRO A 1 173 ? -27.382 -11.104 34.008 1.00 94.00 173 PRO A CA 1
ATOM 1370 C C . PRO A 1 173 ? -28.667 -10.291 33.800 1.00 94.00 173 PRO A C 1
ATOM 1372 O O . PRO A 1 173 ? -28.806 -9.626 32.779 1.00 94.00 173 PRO A O 1
ATOM 1375 N N . ASP A 1 174 ? -29.550 -10.259 34.802 1.00 93.50 174 ASP A N 1
ATOM 1376 C CA . ASP A 1 174 ? -30.807 -9.498 34.777 1.00 93.50 174 ASP A CA 1
ATOM 1377 C C . ASP A 1 174 ? -30.603 -7.970 34.718 1.00 93.50 174 ASP A C 1
ATOM 1379 O O . ASP A 1 174 ? -31.508 -7.223 34.347 1.00 93.50 174 ASP A O 1
ATOM 1383 N N . CYS A 1 175 ? -29.407 -7.490 35.072 1.00 89.50 175 CYS A N 1
ATOM 1384 C CA . CYS A 1 175 ? -29.029 -6.078 35.026 1.00 89.50 175 CYS A CA 1
ATOM 1385 C C . CYS A 1 175 ? -28.319 -5.686 33.718 1.00 89.50 175 CYS A C 1
ATOM 1387 O O . CYS A 1 175 ? -28.047 -4.501 33.506 1.00 89.50 175 CYS A O 1
ATOM 1389 N N . ILE A 1 176 ? -27.995 -6.645 32.844 1.00 89.56 176 ILE A N 1
ATOM 1390 C CA . ILE A 1 176 ? -27.265 -6.399 31.597 1.00 89.56 176 ILE A CA 1
ATOM 1391 C C . ILE A 1 176 ? -28.268 -6.265 30.453 1.00 89.56 176 ILE A C 1
ATOM 1393 O O . ILE A 1 176 ? -28.803 -7.241 29.935 1.00 89.56 176 ILE A O 1
ATOM 1397 N N . TRP A 1 177 ? -28.492 -5.028 30.020 1.00 85.44 177 TRP A N 1
ATOM 1398 C CA . TRP A 1 177 ? -29.351 -4.727 28.880 1.00 85.44 177 TRP A CA 1
ATOM 1399 C C . TRP A 1 177 ? -28.498 -4.608 27.619 1.00 85.44 177 TRP A C 1
ATOM 1401 O O . TRP A 1 177 ? -27.582 -3.787 27.562 1.00 85.44 177 TRP A O 1
ATOM 1411 N N . ASN A 1 178 ? -28.800 -5.407 26.591 1.00 81.38 178 ASN A N 1
ATOM 1412 C CA . ASN A 1 178 ? -28.178 -5.247 25.279 1.00 81.38 178 ASN A CA 1
ATOM 1413 C C . ASN A 1 178 ? -28.773 -4.011 24.591 1.00 81.38 178 ASN A C 1
ATOM 1415 O O . ASN A 1 178 ? -29.805 -4.089 23.9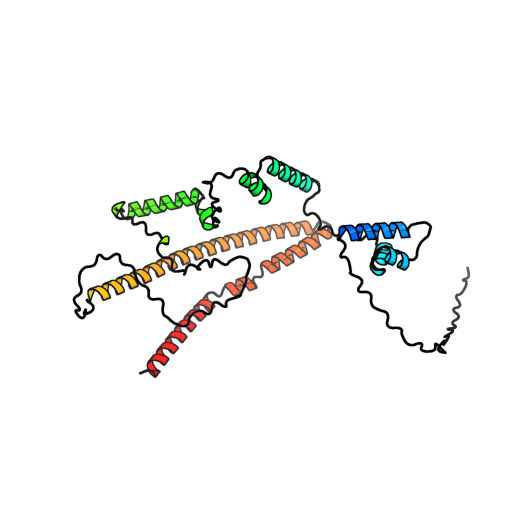29 1.00 81.38 178 ASN A O 1
ATOM 1419 N N . ILE A 1 179 ? -28.144 -2.860 24.806 1.00 76.12 179 ILE A N 1
ATOM 1420 C CA . ILE A 1 179 ? -28.454 -1.626 24.090 1.00 76.12 179 ILE A CA 1
ATOM 1421 C C . ILE A 1 179 ? -27.425 -1.518 22.967 1.00 76.12 179 ILE A C 1
ATOM 1423 O O . ILE A 1 179 ? -26.377 -0.895 23.135 1.00 76.12 179 ILE A O 1
ATOM 1427 N N . ASP A 1 180 ? -27.687 -2.173 21.837 1.00 68.75 180 ASP A N 1
ATOM 1428 C CA . ASP A 1 180 ? -26.893 -1.952 20.636 1.00 68.75 180 ASP A CA 1
ATOM 1429 C C . ASP A 1 180 ? -27.387 -0.685 19.911 1.00 68.75 180 ASP A C 1
ATOM 1431 O O . ASP A 1 180 ? -28.578 -0.380 19.828 1.00 68.75 180 ASP A O 1
ATOM 1435 N N . GLU A 1 181 ? -26.454 0.123 19.403 1.00 54.59 181 GLU A N 1
ATOM 1436 C CA . GLU A 1 181 ? -26.762 1.385 18.705 1.00 54.59 181 GLU A CA 1
ATOM 1437 C C . GLU A 1 181 ? -27.548 1.171 17.394 1.00 54.59 181 GLU A C 1
ATOM 1439 O O . GLU A 1 181 ? -27.956 2.126 16.729 1.00 54.59 181 GLU A O 1
ATOM 1444 N N . THR A 1 182 ? -27.818 -0.080 17.029 1.00 58.78 182 THR A N 1
ATOM 1445 C CA . THR A 1 182 ? -28.547 -0.498 15.832 1.00 58.78 182 THR A CA 1
ATOM 1446 C C . THR A 1 182 ? -30.012 -0.042 15.834 1.00 58.78 182 THR A C 1
ATOM 1448 O O . THR A 1 182 ? -30.628 0.038 14.769 1.00 58.78 182 THR A O 1
ATOM 1451 N N . GLY A 1 183 ? -30.563 0.331 16.997 1.00 50.09 183 GLY A N 1
ATOM 1452 C CA . GLY A 1 183 ? -31.921 0.870 17.131 1.00 50.09 183 GLY A CA 1
ATOM 1453 C C . GLY A 1 183 ? -32.097 2.343 16.730 1.00 50.09 183 GLY A C 1
ATOM 1454 O O . GLY A 1 183 ? -33.215 2.758 16.424 1.00 50.09 183 GLY A O 1
ATOM 1455 N N . PHE A 1 184 ? -31.026 3.144 16.677 1.00 53.34 184 PHE A N 1
ATOM 1456 C CA . PHE A 1 184 ? -31.118 4.577 16.367 1.00 53.34 184 PHE A CA 1
ATOM 1457 C C . PHE A 1 184 ? -30.553 4.881 14.982 1.00 53.34 184 PHE A C 1
ATOM 1459 O O . PHE A 1 184 ? -29.444 5.384 14.812 1.00 53.34 184 PHE A O 1
ATOM 1466 N N . ILE A 1 185 ? -31.358 4.621 13.953 1.00 57.97 185 ILE A N 1
ATOM 1467 C CA . ILE A 1 185 ? -31.047 5.057 12.590 1.00 57.97 185 ILE A CA 1
ATOM 1468 C C . ILE A 1 185 ? -31.349 6.559 12.486 1.00 57.97 185 ILE A C 1
ATOM 1470 O O . ILE A 1 185 ? -32.428 6.968 12.068 1.00 57.97 185 ILE A O 1
ATOM 1474 N N . ILE A 1 186 ? -30.391 7.396 12.890 1.00 67.94 186 ILE A N 1
ATOM 1475 C CA . ILE A 1 186 ? -30.484 8.865 12.760 1.00 67.94 186 ILE A CA 1
ATOM 1476 C C . ILE A 1 186 ? -30.269 9.290 11.297 1.00 67.94 186 ILE A C 1
ATOM 1478 O O . ILE A 1 186 ? -30.685 10.366 10.872 1.00 67.94 186 ILE A O 1
ATOM 1482 N N . THR A 1 187 ? -29.628 8.438 10.497 1.00 65.56 187 THR A N 1
ATOM 1483 C CA . THR A 1 187 ? -29.381 8.717 9.085 1.00 65.56 187 THR A CA 1
ATOM 1484 C C . THR A 1 187 ? -30.614 8.353 8.256 1.00 65.56 187 THR A C 1
ATOM 1486 O O . THR A 1 187 ? -30.971 7.175 8.208 1.00 65.56 187 THR A O 1
ATOM 1489 N N . PRO A 1 188 ? -31.266 9.303 7.561 1.00 72.25 188 PRO A N 1
ATOM 1490 C CA . PRO A 1 188 ? -32.370 8.963 6.672 1.00 72.25 188 PRO A CA 1
ATOM 1491 C C . PRO A 1 188 ? -31.882 7.946 5.634 1.00 72.25 188 PRO A C 1
ATOM 1493 O O . PRO A 1 188 ? -30.907 8.189 4.919 1.00 72.25 188 PRO A O 1
ATOM 1496 N N . LYS A 1 189 ? -32.535 6.780 5.569 1.00 72.44 189 LYS A N 1
ATOM 1497 C CA . LYS A 1 189 ? -32.237 5.780 4.539 1.00 72.44 189 LYS A CA 1
ATOM 1498 C C . LYS A 1 189 ? -32.550 6.407 3.184 1.00 72.44 189 LYS A C 1
ATOM 1500 O O . LYS A 1 189 ? -33.687 6.799 2.935 1.00 72.44 189 LYS A O 1
ATOM 1505 N N . VAL A 1 190 ? -31.553 6.482 2.306 1.00 72.25 190 VAL A N 1
ATOM 1506 C CA . VAL A 1 190 ? -31.777 6.820 0.896 1.00 72.25 190 VAL A CA 1
ATOM 1507 C C . VAL A 1 190 ? -32.758 5.799 0.320 1.00 72.25 190 VAL A C 1
ATOM 1509 O O . VAL A 1 190 ? -32.472 4.599 0.300 1.00 72.25 190 VAL A O 1
ATOM 1512 N N . GLN A 1 191 ? -33.940 6.260 -0.091 1.00 78.44 191 GLN A N 1
ATOM 1513 C CA . GLN A 1 191 ? -34.925 5.405 -0.744 1.00 78.44 191 GLN A CA 1
ATOM 1514 C C . GLN A 1 191 ? -34.340 4.926 -2.073 1.00 78.44 191 GLN A C 1
ATOM 1516 O O . GLN A 1 191 ? -33.895 5.724 -2.899 1.00 78.44 191 GLN A O 1
ATOM 1521 N N . LYS A 1 192 ? -34.311 3.606 -2.271 1.00 75.69 192 LYS A N 1
ATOM 1522 C CA . LYS A 1 192 ? -33.932 3.025 -3.559 1.00 75.69 192 LYS A CA 1
ATOM 1523 C C . LYS A 1 192 ? -35.059 3.319 -4.545 1.00 75.69 192 LYS A C 1
ATOM 1525 O O . LYS A 1 192 ? -36.137 2.744 -4.430 1.00 75.69 192 LYS A O 1
ATOM 1530 N N . VAL A 1 193 ? -34.814 4.215 -5.494 1.00 75.88 193 VAL A N 1
ATOM 1531 C CA . VAL A 1 193 ? -35.745 4.471 -6.596 1.00 75.88 193 VAL A CA 1
ATOM 1532 C C . VAL A 1 193 ? -35.556 3.364 -7.630 1.00 75.88 193 VAL A C 1
ATOM 1534 O O . VAL A 1 193 ? -34.477 3.222 -8.206 1.00 75.88 193 VAL A O 1
ATOM 1537 N N . LEU A 1 194 ? -36.591 2.554 -7.845 1.00 73.44 194 LEU A N 1
ATOM 1538 C CA . LEU A 1 194 ? -36.627 1.599 -8.948 1.00 73.44 194 LEU A CA 1
ATOM 1539 C C . LEU A 1 194 ? -36.968 2.373 -10.223 1.00 73.44 194 LEU A C 1
ATOM 1541 O O . LEU A 1 194 ? -38.076 2.883 -10.356 1.00 73.44 194 LEU A O 1
ATOM 1545 N N . MET A 1 195 ? -36.017 2.477 -11.148 1.00 77.31 195 MET A N 1
ATOM 1546 C CA . MET A 1 195 ? -36.262 3.034 -12.477 1.00 77.31 195 MET A CA 1
ATOM 1547 C C . MET A 1 195 ? -36.092 1.943 -13.528 1.00 77.31 195 MET A C 1
ATOM 1549 O O . MET A 1 195 ? -35.146 1.155 -13.481 1.00 77.31 195 MET A O 1
ATOM 1553 N N . THR A 1 196 ? -37.007 1.903 -14.493 1.00 70.75 196 THR A N 1
ATOM 1554 C CA . THR A 1 196 ? -36.843 1.120 -15.719 1.00 70.75 196 THR A CA 1
ATOM 1555 C C . THR A 1 196 ? -35.605 1.614 -16.464 1.00 70.75 196 THR A C 1
ATOM 1557 O O . THR A 1 196 ? -35.460 2.810 -16.707 1.00 70.75 196 THR A O 1
ATOM 1560 N N . LYS A 1 197 ? -34.716 0.681 -16.824 1.00 68.62 197 LYS A N 1
ATOM 1561 C CA . LYS A 1 197 ? -33.347 0.880 -17.347 1.00 68.62 197 LYS A CA 1
ATOM 1562 C C . LYS A 1 197 ? -33.226 1.776 -18.598 1.00 68.62 197 LYS A C 1
ATOM 1564 O O . LYS A 1 197 ? -32.115 2.077 -19.018 1.00 68.62 197 LYS A O 1
ATOM 1569 N N . GLU A 1 198 ? -34.332 2.222 -19.183 1.00 67.88 198 GLU A N 1
ATOM 1570 C CA . GLU A 1 198 ? -34.368 2.842 -20.512 1.00 67.88 198 GLU A CA 1
ATOM 1571 C C . GLU A 1 198 ? -34.642 4.354 -20.530 1.00 67.88 198 GLU A C 1
ATOM 1573 O O . GLU A 1 198 ? -34.605 4.954 -21.602 1.00 67.88 198 GLU A O 1
ATOM 1578 N N . ARG A 1 199 ? -34.849 5.019 -19.384 1.00 48.34 199 ARG A N 1
ATOM 1579 C CA . ARG A 1 199 ? -34.956 6.490 -19.336 1.00 48.34 199 ARG A CA 1
ATOM 1580 C C . ARG A 1 199 ? -34.236 7.079 -18.135 1.00 48.34 199 ARG A C 1
ATOM 1582 O O . ARG A 1 199 ? -34.694 6.968 -17.004 1.00 48.34 199 ARG A O 1
ATOM 1589 N N . VAL A 1 200 ? -33.116 7.745 -18.402 1.00 50.06 200 VAL A N 1
ATOM 1590 C CA . VAL A 1 200 ? -32.487 8.661 -17.446 1.00 50.06 200 VAL A CA 1
ATOM 1591 C C . VAL A 1 200 ? -33.069 10.046 -17.704 1.00 50.06 200 VAL A C 1
ATOM 1593 O O . VAL A 1 200 ? -32.421 10.901 -18.301 1.00 50.06 200 VAL A O 1
ATOM 1596 N N . ASP A 1 201 ? -34.312 10.256 -17.280 1.00 52.50 201 ASP A N 1
ATOM 1597 C CA . ASP A 1 201 ? -34.824 11.610 -17.113 1.00 52.50 201 ASP A CA 1
ATOM 1598 C C . ASP A 1 201 ? -34.352 12.083 -15.736 1.00 52.50 201 ASP A C 1
ATOM 1600 O O . ASP A 1 201 ? -34.783 11.581 -14.697 1.00 52.50 201 ASP A O 1
ATOM 1604 N N . LEU A 1 202 ? -33.386 13.005 -15.733 1.00 49.28 202 LEU A N 1
ATOM 1605 C CA . LEU A 1 202 ? -32.891 13.690 -14.541 1.00 49.28 202 LEU A CA 1
ATOM 1606 C C . LEU A 1 202 ? -34.017 14.553 -13.953 1.00 49.28 202 LEU A C 1
ATOM 1608 O O . LEU A 1 202 ? -34.057 15.769 -14.135 1.00 49.28 202 LEU A O 1
ATOM 1612 N N . LEU A 1 203 ? -34.941 13.928 -13.226 1.00 48.50 203 LEU A N 1
ATOM 1613 C CA . LEU A 1 203 ? -35.792 14.633 -12.282 1.00 48.50 203 LEU A CA 1
ATOM 1614 C C . LEU A 1 203 ? -34.890 15.121 -11.149 1.00 48.50 203 LEU A C 1
ATOM 1616 O O . LEU A 1 203 ? -34.506 14.374 -10.252 1.00 48.50 203 LEU A O 1
ATOM 1620 N N . SER A 1 204 ? -34.514 16.395 -11.251 1.00 46.78 204 SER A N 1
ATOM 1621 C CA . SER A 1 204 ? -34.068 17.230 -10.142 1.00 46.78 204 SER A CA 1
ATOM 1622 C 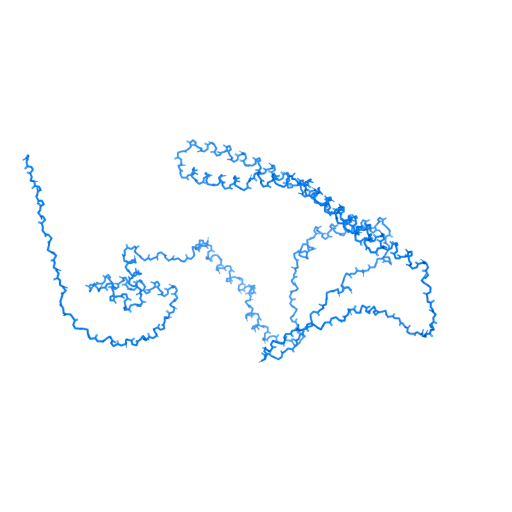C . SER A 1 204 ? -34.884 16.882 -8.894 1.00 46.78 204 SER A C 1
ATOM 1624 O O . SER A 1 204 ? -36.080 17.166 -8.834 1.00 46.78 204 SER A O 1
ATOM 1626 N N . LEU A 1 205 ? -34.246 16.239 -7.913 1.00 48.69 205 LEU A N 1
ATOM 1627 C CA . LEU A 1 205 ? -34.791 16.073 -6.569 1.00 48.69 205 LEU A CA 1
ATOM 1628 C C . LEU A 1 205 ? -34.846 17.463 -5.925 1.00 48.69 205 LEU A C 1
ATOM 1630 O O . LEU A 1 205 ? -33.962 17.855 -5.163 1.00 48.69 205 LEU A O 1
ATOM 1634 N N . SER A 1 206 ? -35.873 18.241 -6.267 1.00 40.06 206 SER A N 1
ATOM 1635 C CA . SER A 1 206 ? -36.244 19.423 -5.507 1.00 40.06 206 SER A CA 1
ATOM 1636 C C . SER A 1 206 ? -36.664 18.944 -4.123 1.00 40.06 206 SER A C 1
ATOM 1638 O O . SER A 1 206 ? -37.705 18.302 -3.972 1.00 40.06 206 SER A O 1
ATOM 1640 N N . TYR A 1 207 ? -35.838 19.222 -3.117 1.00 48.75 207 TYR A N 1
ATOM 1641 C CA . TYR A 1 207 ? -36.231 19.051 -1.726 1.00 48.75 207 TYR A CA 1
ATOM 1642 C C . TYR A 1 207 ? -37.500 19.880 -1.485 1.00 48.75 207 TYR A C 1
ATOM 1644 O O . TYR A 1 207 ? -37.461 21.093 -1.716 1.00 48.75 207 TYR A O 1
ATOM 1652 N N . PRO A 1 208 ? -38.621 19.281 -1.042 1.00 43.16 208 PRO A N 1
ATOM 1653 C CA . PRO A 1 208 ? -39.759 20.072 -0.610 1.00 43.16 208 PRO A CA 1
ATOM 1654 C C . PRO A 1 208 ? -39.305 20.958 0.552 1.00 43.16 208 PRO A C 1
ATOM 1656 O O . PRO A 1 208 ? -38.746 20.493 1.549 1.00 43.16 208 PRO A O 1
ATOM 1659 N N . HIS A 1 209 ? -39.488 22.262 0.371 1.00 46.19 209 HIS A N 1
ATOM 1660 C CA . HIS A 1 209 ? -39.215 23.267 1.382 1.00 46.19 209 HIS A CA 1
ATOM 1661 C C . HIS A 1 209 ? -40.029 22.960 2.649 1.00 46.19 209 HIS A C 1
ATOM 1663 O O . HIS A 1 209 ? -41.245 22.806 2.594 1.00 46.19 209 HIS A O 1
ATOM 1669 N N . SER A 1 210 ? -39.327 22.906 3.783 1.00 48.09 210 SER A N 1
ATOM 1670 C CA . SER A 1 210 ? -39.839 23.178 5.131 1.00 48.09 210 SER A CA 1
ATOM 1671 C C . SER A 1 210 ? -41.171 22.522 5.522 1.00 48.09 210 SER A C 1
ATOM 1673 O O . SER A 1 210 ? -42.186 23.189 5.703 1.00 48.09 210 SER A O 1
ATOM 1675 N N . SER A 1 211 ? -41.125 21.236 5.835 1.00 44.22 211 SER A N 1
ATOM 1676 C CA . SER A 1 211 ? -41.935 20.695 6.927 1.00 44.22 211 SER A CA 1
ATOM 1677 C C . SER A 1 211 ? -40.969 20.018 7.887 1.00 44.22 211 SER A C 1
ATOM 1679 O O . SER A 1 211 ? -40.226 19.124 7.483 1.00 44.22 211 SER A O 1
ATOM 1681 N N . GLN A 1 212 ? -40.894 20.521 9.122 1.00 43.69 212 GLN A N 1
ATOM 1682 C CA . GLN A 1 212 ? -40.010 19.965 10.142 1.00 43.69 212 GLN A CA 1
ATOM 1683 C C . GLN A 1 212 ? -40.229 18.452 10.273 1.00 43.69 212 GLN A C 1
ATOM 1685 O O . GLN A 1 212 ? -41.380 18.013 10.231 1.00 43.69 212 GLN A O 1
ATOM 1690 N N . PRO A 1 213 ? -39.162 17.652 10.449 1.00 40.97 213 PRO A N 1
ATOM 1691 C CA . PRO A 1 213 ? -39.317 16.244 10.766 1.00 40.97 213 PRO A CA 1
ATOM 1692 C C . PRO A 1 213 ? -40.005 16.137 12.129 1.00 40.97 213 PRO A C 1
ATOM 1694 O O . PRO A 1 213 ? -39.405 16.403 13.171 1.00 40.97 213 PRO A O 1
ATOM 1697 N N . SER A 1 214 ? -41.284 15.772 12.125 1.00 38.28 214 SER A N 1
ATOM 1698 C CA . SER A 1 214 ? -41.973 15.331 13.325 1.00 38.28 214 SER A CA 1
ATOM 1699 C C . SER A 1 214 ? -41.351 14.001 13.747 1.00 38.28 214 SER A C 1
ATOM 1701 O O . SER A 1 214 ? -41.534 12.965 13.112 1.00 38.28 214 SER A O 1
ATOM 1703 N N . PHE A 1 215 ? -40.568 14.030 14.824 1.00 40.12 215 PHE A N 1
ATOM 1704 C CA . PHE A 1 215 ? -40.156 12.819 15.522 1.00 40.12 215 PHE A CA 1
ATOM 1705 C C . PHE A 1 215 ? -41.390 12.223 16.201 1.00 40.12 215 PHE A C 1
ATOM 1707 O O . PHE A 1 215 ? -41.714 12.559 17.338 1.00 40.12 215 PHE A O 1
ATOM 1714 N N . SER A 1 216 ? -42.111 11.349 15.503 1.00 32.91 216 SER A N 1
ATOM 1715 C CA . SER A 1 216 ? -43.097 10.489 16.145 1.00 32.91 216 SER A CA 1
ATOM 1716 C C . SER A 1 216 ? -42.353 9.338 16.819 1.00 32.91 216 SER A C 1
ATOM 1718 O O . SER A 1 216 ? -41.937 8.386 16.157 1.00 32.91 216 SER A O 1
ATOM 1720 N N . PHE A 1 217 ? -42.174 9.422 18.136 1.00 36.44 217 PHE A N 1
ATOM 1721 C CA . PHE A 1 217 ? -41.900 8.234 18.939 1.00 36.44 217 PHE A CA 1
ATOM 1722 C C . PHE A 1 217 ? -43.110 7.306 18.804 1.00 36.44 217 PHE A C 1
ATOM 1724 O O . PHE A 1 217 ? -44.193 7.609 19.301 1.00 36.44 217 PHE A O 1
ATOM 1731 N N . SER A 1 218 ? -42.943 6.191 18.093 1.00 36.16 218 SER A N 1
ATOM 1732 C CA . SER A 1 218 ? -43.903 5.092 18.143 1.00 36.16 218 SER A CA 1
ATOM 1733 C C . SER A 1 218 ? -43.703 4.376 19.476 1.00 36.16 218 SER A C 1
ATOM 1735 O O . SER A 1 218 ? -42.971 3.397 19.590 1.00 36.16 218 SER A O 1
ATOM 1737 N N . SER A 1 219 ? -44.315 4.927 20.517 1.00 37.09 219 SER A N 1
ATOM 1738 C CA . SER A 1 219 ? -44.565 4.197 21.749 1.00 37.09 219 SER A CA 1
ATOM 1739 C C . SER A 1 219 ? -45.623 3.147 21.424 1.00 37.09 219 SER A C 1
ATOM 1741 O O . SER A 1 219 ? -46.749 3.497 21.068 1.00 37.09 219 SER A O 1
ATOM 1743 N N . TYR A 1 220 ? -45.290 1.863 21.545 1.00 37.97 220 TYR A N 1
ATOM 1744 C CA . TYR A 1 220 ? -46.306 0.823 21.693 1.00 37.97 220 TYR A CA 1
ATOM 1745 C C . TYR A 1 220 ? -47.009 1.047 23.038 1.00 37.97 220 TYR A C 1
ATOM 1747 O O . TYR A 1 220 ? -46.615 0.506 24.066 1.00 37.97 220 TYR A O 1
ATOM 1755 N N . SER A 1 221 ? -48.026 1.903 23.046 1.00 43.00 221 SER A N 1
ATOM 1756 C CA . SER A 1 221 ? -48.953 2.050 24.162 1.00 43.00 221 SER A CA 1
ATOM 1757 C C . SER A 1 221 ? -50.322 1.561 23.717 1.00 43.00 221 SER A C 1
ATOM 1759 O O . SER A 1 221 ? -50.937 2.151 22.827 1.00 43.00 221 SER A O 1
ATOM 1761 N N . ASN A 1 222 ? -50.784 0.487 24.358 1.00 40.12 222 ASN A N 1
ATOM 1762 C CA . ASN A 1 222 ? -52.178 0.067 24.330 1.00 40.12 222 ASN A CA 1
ATOM 1763 C C . ASN A 1 222 ? -53.082 1.268 24.639 1.00 40.12 222 ASN A C 1
ATOM 1765 O O . ASN A 1 222 ? -52.924 1.936 25.661 1.00 40.12 222 ASN A O 1
ATOM 1769 N N . GLN A 1 223 ? -54.016 1.534 23.728 1.00 44.41 223 GLN A N 1
ATOM 1770 C CA . GLN A 1 223 ? -55.087 2.508 23.890 1.00 44.41 223 GLN A CA 1
ATOM 1771 C C . GLN A 1 223 ? -55.942 2.158 25.110 1.00 44.41 223 GLN A C 1
ATOM 1773 O O . GLN A 1 223 ? -56.489 1.063 25.139 1.00 44.41 223 GLN A O 1
ATOM 1778 N N . GLN A 1 224 ? -56.157 3.113 26.020 1.00 37.81 224 GLN A N 1
ATOM 1779 C CA . GLN A 1 224 ? -57.507 3.495 26.450 1.00 37.81 224 GLN A CA 1
ATOM 1780 C C . GLN A 1 224 ? -57.557 4.957 26.928 1.00 37.81 224 GLN A C 1
ATOM 1782 O O . GLN A 1 224 ? -56.825 5.374 27.817 1.00 37.81 224 GLN A O 1
ATOM 1787 N N . ASN A 1 225 ? -58.496 5.669 26.305 1.00 42.47 225 ASN A N 1
ATOM 1788 C CA . ASN A 1 225 ? -59.349 6.755 26.784 1.00 42.47 225 ASN A CA 1
ATOM 1789 C C . ASN A 1 225 ? -58.753 8.089 27.268 1.00 42.47 225 ASN A C 1
ATOM 1791 O O . ASN A 1 225 ? -58.126 8.243 28.310 1.00 42.47 225 ASN A O 1
ATOM 1795 N N . SER A 1 226 ? -59.115 9.086 26.466 1.00 51.81 226 SER A N 1
ATOM 1796 C CA . SER A 1 226 ? -58.998 10.526 26.605 1.00 51.81 226 SER A CA 1
ATOM 1797 C C . SER A 1 226 ? -59.777 11.113 27.785 1.00 51.81 226 SER A C 1
ATOM 1799 O O . SER A 1 226 ? -60.994 10.961 27.868 1.00 51.81 226 SER A O 1
ATOM 1801 N N . SER A 1 227 ? -59.105 11.950 28.573 1.00 42.62 227 SER A N 1
ATOM 1802 C CA . SER A 1 227 ? -59.721 13.113 29.216 1.00 42.62 227 SER A CA 1
ATOM 1803 C C . SER A 1 227 ? -58.679 14.222 29.321 1.00 42.62 227 SER A C 1
ATOM 1805 O O . SER A 1 227 ? -57.642 14.063 29.962 1.00 42.62 227 SER A O 1
ATOM 1807 N N . SER A 1 228 ? -58.950 15.328 28.639 1.00 50.38 228 SER A N 1
ATOM 1808 C CA . SER A 1 228 ? -58.150 16.545 28.603 1.00 50.38 228 SER A CA 1
ATOM 1809 C C . SER A 1 228 ? -58.116 17.223 29.973 1.00 50.38 228 SER A C 1
ATOM 1811 O O . SER A 1 228 ? -59.079 17.877 30.371 1.00 50.38 228 SER A O 1
ATOM 1813 N N . THR A 1 229 ? -56.992 17.110 30.673 1.00 43.34 229 THR A N 1
ATOM 1814 C CA . THR A 1 229 ? -56.637 17.972 31.801 1.00 43.34 229 THR A CA 1
ATOM 1815 C C . THR A 1 229 ? -55.324 18.670 31.475 1.00 43.34 229 THR A C 1
ATOM 1817 O O . THR A 1 229 ? -54.356 18.050 31.039 1.00 43.34 229 THR A O 1
ATOM 1820 N N . SER A 1 230 ? -55.310 19.995 31.620 1.00 49.00 230 SER A N 1
ATOM 1821 C CA . SER A 1 230 ? -54.134 20.843 31.440 1.00 49.00 230 SER A CA 1
ATOM 1822 C C . SER A 1 230 ? -53.041 20.400 32.412 1.00 49.00 230 SER A C 1
ATOM 1824 O O . SER A 1 230 ? -53.081 20.713 33.604 1.00 49.00 230 SER A O 1
ATOM 1826 N N . SER A 1 231 ? -52.093 19.617 31.905 1.00 46.47 231 SER A N 1
ATOM 1827 C CA . SER A 1 231 ? -51.003 19.036 32.671 1.00 46.47 231 SER A CA 1
ATOM 1828 C C . SER A 1 231 ? -50.016 20.128 33.068 1.00 46.47 231 SER A C 1
ATOM 1830 O O . SER A 1 231 ? -49.105 20.477 32.317 1.00 46.47 231 SER A O 1
ATOM 1832 N N . SER A 1 232 ? -50.214 20.661 34.272 1.00 52.81 232 SER A N 1
ATOM 1833 C CA . SER A 1 232 ? -49.153 21.263 35.072 1.00 52.81 232 SER A CA 1
ATOM 1834 C C . SER A 1 232 ? -47.933 20.342 35.010 1.00 52.81 232 SER A C 1
ATOM 1836 O O . SER A 1 232 ? -48.021 19.172 35.395 1.00 52.81 232 SER A O 1
ATOM 1838 N N . LEU A 1 233 ? -46.831 20.841 34.440 1.00 51.06 233 LEU A N 1
ATOM 1839 C CA . LEU A 1 233 ? -45.549 20.145 34.376 1.00 51.06 233 LEU A CA 1
ATOM 1840 C C . LEU A 1 233 ? -45.147 19.773 35.802 1.00 51.06 233 LEU A C 1
ATOM 1842 O O . LEU A 1 233 ? -44.682 20.608 36.575 1.00 51.06 233 LEU A O 1
ATOM 1846 N N . GLN A 1 234 ? -45.378 18.508 36.150 1.00 60.16 234 GLN A N 1
ATOM 1847 C CA . GLN A 1 234 ? -45.037 17.959 37.450 1.00 60.16 234 GLN A CA 1
ATOM 1848 C C . GLN A 1 234 ? -43.536 18.211 37.688 1.00 60.16 234 GLN A C 1
ATOM 1850 O O . GLN A 1 234 ? -42.724 17.831 36.836 1.00 60.16 234 GLN A O 1
ATOM 1855 N N . PRO A 1 235 ? -43.135 18.829 38.814 1.00 66.81 235 PRO A N 1
ATOM 1856 C CA . PRO A 1 235 ? -41.742 19.214 39.082 1.00 66.81 235 PRO A CA 1
ATOM 1857 C C . PRO A 1 235 ? -40.751 18.042 38.964 1.00 66.81 235 PRO A C 1
ATOM 1859 O O . PRO A 1 235 ? -39.582 18.234 38.629 1.00 66.81 235 PRO A O 1
ATOM 1862 N N . ASN A 1 236 ? -41.237 16.811 39.119 1.00 61.22 236 ASN A N 1
ATOM 1863 C CA . ASN A 1 236 ? -40.466 15.581 38.952 1.00 61.22 236 ASN A CA 1
ATOM 1864 C C . ASN A 1 236 ? -39.913 15.383 37.524 1.00 61.22 236 ASN A C 1
ATOM 1866 O O . ASN A 1 236 ? -38.826 14.826 37.365 1.00 61.22 236 ASN A O 1
ATOM 1870 N N . PHE A 1 237 ? -40.600 15.871 36.484 1.00 69.06 237 PHE A N 1
ATOM 1871 C CA . PHE A 1 237 ? -40.120 15.754 35.101 1.00 69.06 237 PHE A CA 1
ATOM 1872 C C . PHE A 1 237 ? -38.932 16.688 34.827 1.00 69.06 237 PHE A C 1
ATOM 1874 O O . PHE A 1 237 ? -37.942 16.284 34.217 1.00 69.06 237 PHE A O 1
ATOM 1881 N N . VAL A 1 238 ? -38.986 17.916 35.352 1.00 71.81 238 VAL A N 1
ATOM 1882 C CA . VAL A 1 238 ? -37.897 18.899 35.225 1.00 71.81 238 VAL A CA 1
ATOM 1883 C C . VAL A 1 238 ? -36.646 18.420 35.965 1.00 71.81 238 VAL A C 1
ATOM 1885 O O . VAL A 1 238 ? -35.536 18.528 35.444 1.00 71.81 238 VAL A O 1
ATOM 1888 N N . ILE A 1 239 ? -36.814 17.816 37.145 1.00 74.31 239 ILE A N 1
ATOM 1889 C CA . ILE A 1 239 ? -35.707 17.239 37.918 1.00 74.31 239 ILE A CA 1
ATOM 1890 C C . ILE A 1 239 ? -35.053 16.077 37.155 1.00 74.31 239 ILE A C 1
ATOM 1892 O O . ILE A 1 239 ? -33.827 16.037 37.044 1.00 74.31 239 ILE A O 1
ATOM 1896 N N . SER A 1 240 ? -35.842 15.174 36.565 1.00 75.31 240 SER A N 1
ATOM 1897 C CA . SER A 1 240 ? -35.318 14.055 35.768 1.00 75.31 240 SER A CA 1
ATOM 1898 C C . SER A 1 240 ? -34.527 14.529 34.538 1.00 75.31 240 SER A C 1
ATOM 1900 O O . SER A 1 240 ? -33.428 14.035 34.260 1.00 75.31 240 SER A O 1
ATOM 1902 N N . LEU A 1 241 ? -35.016 15.562 33.844 1.00 77.69 241 LEU A N 1
ATOM 1903 C CA . LEU A 1 241 ? -34.324 16.154 32.696 1.00 77.69 241 LEU A CA 1
ATOM 1904 C C . LEU A 1 241 ? -32.996 16.827 33.097 1.00 77.69 241 LEU A C 1
ATOM 1906 O O . LEU A 1 241 ? -31.987 16.705 32.401 1.00 77.69 241 LEU A O 1
ATOM 1910 N N . LEU A 1 242 ? -32.958 17.503 34.248 1.00 76.12 242 LEU A N 1
ATOM 1911 C CA . LEU A 1 242 ? -31.731 18.115 34.766 1.00 76.12 242 LEU A CA 1
ATOM 1912 C C . LEU A 1 242 ? -30.701 17.065 35.201 1.00 76.12 242 LEU A C 1
ATOM 1914 O O . LEU A 1 242 ? -29.509 17.235 34.934 1.00 76.12 242 LEU A O 1
ATOM 1918 N N . ILE A 1 243 ? -31.138 15.970 35.828 1.00 80.50 243 ILE A N 1
ATOM 1919 C CA . ILE A 1 243 ? -30.259 14.861 36.225 1.00 80.50 243 ILE A CA 1
ATOM 1920 C C . ILE A 1 243 ? -29.665 14.186 34.987 1.00 80.50 243 ILE A C 1
ATOM 1922 O O . ILE A 1 243 ? -28.448 14.014 34.921 1.00 80.50 243 ILE A O 1
ATOM 1926 N N . THR A 1 244 ? -30.488 13.868 33.986 1.00 77.00 244 THR A N 1
ATOM 1927 C CA . THR A 1 244 ? -30.029 13.239 32.737 1.00 77.00 244 THR A CA 1
ATOM 1928 C C . THR A 1 244 ? -29.076 14.145 31.958 1.00 77.00 244 THR A C 1
ATOM 1930 O O . THR A 1 244 ? -28.023 13.685 31.518 1.00 77.00 244 THR A O 1
ATOM 1933 N N . HIS A 1 245 ? -29.348 15.451 31.872 1.00 78.50 245 HIS A N 1
ATOM 1934 C CA . HIS A 1 245 ? -28.430 16.405 31.246 1.00 78.50 245 HIS A CA 1
ATOM 1935 C C . HIS A 1 245 ? -27.098 16.535 32.013 1.00 78.50 245 HIS A C 1
ATOM 1937 O O . HIS A 1 245 ? -26.018 16.561 31.410 1.00 78.50 245 HIS A O 1
ATOM 1943 N N . LYS A 1 246 ? -27.135 16.569 33.352 1.00 80.25 246 LYS A N 1
ATOM 1944 C CA . LYS A 1 246 ? -25.931 16.624 34.201 1.00 80.25 246 LYS A CA 1
ATOM 1945 C C . LYS A 1 246 ? -25.097 15.341 34.095 1.00 80.25 246 LYS A C 1
ATOM 1947 O O . LYS A 1 246 ? -23.871 15.414 34.049 1.00 80.25 246 LYS A O 1
ATOM 1952 N N . TYR A 1 247 ? -25.741 14.182 33.983 1.00 75.88 247 TYR A N 1
ATOM 1953 C CA . TYR A 1 247 ? -25.060 12.911 33.731 1.00 75.88 247 TYR A CA 1
ATOM 1954 C C . TYR A 1 247 ? -24.442 12.863 32.331 1.00 75.88 247 TYR A C 1
ATOM 1956 O O . TYR A 1 247 ? -23.256 12.574 32.196 1.00 75.88 247 TYR A O 1
ATOM 1964 N N . ALA A 1 248 ? -25.194 13.237 31.293 1.00 73.56 248 ALA A N 1
ATOM 1965 C CA . ALA A 1 248 ? -24.705 13.246 29.915 1.00 73.56 248 ALA A CA 1
ATOM 1966 C C . ALA A 1 248 ? -23.500 14.184 29.725 1.00 73.56 248 ALA A C 1
ATOM 1968 O O . ALA A 1 248 ? -22.540 13.849 29.025 1.00 73.56 248 ALA A O 1
ATOM 1969 N N . THR A 1 249 ? -23.518 15.356 30.367 1.00 76.38 249 THR A N 1
ATOM 1970 C CA . THR A 1 249 ? -22.380 16.288 30.351 1.00 76.38 249 THR A CA 1
ATOM 1971 C C . THR A 1 249 ? -21.173 15.725 31.102 1.00 76.38 249 THR A C 1
ATOM 1973 O O . THR A 1 249 ? -20.059 15.801 30.580 1.00 76.38 249 THR A O 1
ATOM 1976 N N . ARG A 1 250 ? -21.369 15.074 32.255 1.00 80.50 250 ARG A N 1
ATOM 1977 C CA . ARG A 1 250 ? -20.289 14.408 32.999 1.00 80.50 250 ARG A CA 1
ATOM 1978 C C . ARG A 1 250 ? -19.643 13.270 32.202 1.00 80.50 250 ARG A C 1
ATOM 1980 O O . ARG A 1 250 ? -18.422 13.284 32.041 1.00 80.50 250 ARG A O 1
ATOM 1987 N N . CYS A 1 251 ? -20.430 12.369 31.614 1.00 70.25 251 CYS A N 1
ATOM 1988 C CA . CYS A 1 251 ? -19.916 11.264 30.796 1.00 70.25 251 CYS A CA 1
ATOM 1989 C C . CYS A 1 251 ? -19.088 11.765 29.602 1.00 70.25 251 CYS A C 1
ATOM 1991 O O . CYS A 1 251 ? -18.011 11.236 29.324 1.00 70.25 251 CYS A O 1
ATOM 1993 N N . LYS A 1 252 ? -19.525 12.845 28.935 1.00 79.75 252 LYS A N 1
ATOM 1994 C CA . LYS A 1 252 ? -18.740 13.479 27.862 1.00 79.75 252 LYS A CA 1
ATOM 1995 C C . LYS A 1 252 ? -17.395 14.004 28.368 1.00 79.75 252 LYS A C 1
ATOM 1997 O O . LYS A 1 252 ? -16.385 13.829 27.692 1.00 79.75 252 LYS A O 1
ATOM 2002 N N . THR A 1 253 ? -17.350 14.617 29.553 1.00 82.94 253 THR A N 1
ATOM 2003 C CA . THR A 1 253 ? -16.084 15.122 30.111 1.00 82.94 253 THR A CA 1
ATOM 2004 C C . THR A 1 253 ? -15.121 14.009 30.514 1.00 82.94 253 THR A C 1
ATOM 2006 O O . THR A 1 253 ? -13.921 14.147 30.294 1.00 82.94 253 THR A O 1
ATOM 2009 N N . GLU A 1 254 ? -15.614 12.899 31.062 1.00 81.44 254 GLU A N 1
ATOM 2010 C CA . GLU A 1 254 ? -14.779 11.759 31.460 1.00 81.44 254 GLU A CA 1
ATOM 2011 C C . GLU A 1 254 ? -14.228 11.011 30.236 1.00 81.44 254 GLU A C 1
ATOM 2013 O O . GLU A 1 254 ? -13.032 10.720 30.185 1.00 81.44 254 GLU A O 1
ATOM 2018 N N . SER A 1 255 ? -15.045 10.829 29.192 1.00 81.81 255 SER A N 1
ATOM 2019 C CA . SER A 1 255 ? -14.592 10.294 27.900 1.00 81.81 255 SER A CA 1
ATOM 2020 C C . SER A 1 255 ? -13.504 11.170 27.262 1.00 81.81 255 SER A C 1
ATOM 2022 O O . SER A 1 255 ? -12.467 10.670 26.820 1.00 81.81 255 SER A O 1
ATOM 2024 N N . LEU A 1 256 ? -13.677 12.498 27.282 1.00 80.06 256 LEU A N 1
ATOM 2025 C CA . LEU A 1 256 ? -12.665 13.431 26.778 1.00 80.06 256 LEU A CA 1
ATOM 2026 C C . LEU A 1 256 ? -11.358 13.372 27.582 1.00 80.06 256 LEU A C 1
ATOM 2028 O O . LEU A 1 256 ? -10.283 13.433 26.986 1.00 80.06 256 LEU A O 1
ATOM 2032 N N . LYS A 1 257 ? -11.428 13.207 28.909 1.00 88.69 257 LYS A N 1
ATOM 2033 C CA . LYS A 1 257 ? -10.241 13.037 29.764 1.00 88.69 257 LYS A CA 1
ATOM 2034 C C . LYS A 1 257 ? -9.477 11.757 29.428 1.00 88.69 257 LYS A C 1
ATOM 2036 O O . LYS A 1 257 ? -8.258 11.808 29.289 1.00 88.69 257 LYS A O 1
ATOM 2041 N N . ALA A 1 258 ? -10.172 10.635 29.242 1.00 84.56 258 ALA A N 1
ATOM 2042 C CA . ALA A 1 258 ? -9.541 9.371 28.861 1.00 84.56 258 ALA A CA 1
ATOM 2043 C C . ALA A 1 258 ? -8.827 9.473 27.501 1.00 84.56 258 ALA A C 1
ATOM 2045 O O . ALA A 1 258 ? -7.678 9.046 27.362 1.00 84.56 258 ALA A O 1
ATOM 2046 N N . ASN A 1 259 ? -9.465 10.122 26.523 1.00 83.38 259 ASN A N 1
ATOM 2047 C CA . ASN A 1 259 ? -8.867 10.375 25.212 1.00 83.38 259 ASN A CA 1
ATOM 2048 C C . ASN A 1 259 ? -7.621 11.269 25.306 1.00 83.38 259 ASN A C 1
ATOM 2050 O O . ASN A 1 259 ? -6.634 11.017 24.616 1.00 83.38 259 ASN A O 1
ATOM 2054 N N . PHE A 1 260 ? -7.639 12.281 26.177 1.00 84.69 260 PHE A N 1
ATOM 2055 C CA . PHE A 1 260 ? -6.494 13.164 26.393 1.00 84.69 260 PHE A CA 1
ATOM 2056 C C . PHE A 1 260 ? -5.292 12.409 26.977 1.00 84.69 260 PHE A C 1
ATOM 2058 O O . PHE A 1 260 ? -4.202 12.473 26.414 1.00 84.69 260 PHE A O 1
ATOM 2065 N N . ILE A 1 261 ? -5.511 11.595 28.014 1.00 90.06 261 ILE A N 1
ATOM 2066 C CA . ILE A 1 261 ? -4.468 10.749 28.620 1.00 90.06 261 ILE A CA 1
ATOM 2067 C C . ILE A 1 261 ? -3.888 9.768 27.587 1.00 90.06 261 ILE A C 1
ATOM 2069 O O . ILE A 1 261 ? -2.677 9.548 27.525 1.00 90.06 261 ILE A O 1
ATOM 2073 N N . SER A 1 262 ? -4.740 9.177 26.741 1.00 89.88 262 SER A N 1
ATOM 2074 C CA . SER A 1 262 ? -4.287 8.296 25.659 1.00 89.88 262 SER A CA 1
ATOM 2075 C C . SER A 1 262 ? -3.419 9.033 24.634 1.00 89.88 262 SER A C 1
ATOM 2077 O O . SER A 1 262 ? -2.459 8.459 24.114 1.00 89.88 262 SER A O 1
ATOM 2079 N N . LEU A 1 263 ? -3.746 10.289 24.326 1.00 85.56 263 LEU A N 1
ATOM 2080 C CA . LEU A 1 263 ? -2.985 11.115 23.393 1.00 85.56 263 LEU A CA 1
ATOM 2081 C C . LEU A 1 263 ? -1.607 11.478 23.965 1.00 85.56 263 LEU A C 1
ATOM 2083 O O . LEU A 1 263 ? -0.609 11.379 23.252 1.00 85.56 263 LEU A O 1
ATOM 2087 N N . GLU A 1 264 ? -1.534 11.833 25.249 1.00 90.25 264 GLU A N 1
ATOM 2088 C CA . GLU A 1 264 ? -0.277 12.153 25.940 1.00 90.25 264 GLU A CA 1
ATOM 2089 C C . GLU A 1 264 ? 0.705 10.978 25.915 1.00 90.25 264 GLU A C 1
ATOM 2091 O O . GLU A 1 264 ? 1.866 11.152 25.540 1.00 90.25 264 GLU A O 1
ATOM 2096 N N . LYS A 1 265 ? 0.225 9.758 26.194 1.00 94.44 265 LYS A N 1
ATOM 2097 C CA . LYS A 1 265 ? 1.044 8.538 26.093 1.00 94.44 265 LYS A CA 1
ATOM 2098 C C . LYS A 1 265 ? 1.588 8.324 24.680 1.00 94.44 265 LYS A C 1
ATOM 2100 O O . LYS A 1 265 ? 2.759 7.990 24.511 1.00 94.44 265 LYS A O 1
ATOM 2105 N N . LYS A 1 266 ? 0.763 8.547 23.649 1.00 90.12 266 LYS A N 1
ATOM 2106 C CA . LYS A 1 266 ? 1.185 8.411 22.245 1.00 90.12 266 LYS A CA 1
ATOM 2107 C C . LYS A 1 266 ? 2.244 9.451 21.867 1.00 90.12 266 LYS A C 1
ATOM 2109 O O . LYS A 1 266 ? 3.204 9.119 21.177 1.00 90.12 266 LYS A O 1
ATOM 2114 N N . ILE A 1 267 ? 2.103 10.686 22.352 1.00 86.88 267 ILE A N 1
ATOM 2115 C CA . ILE A 1 267 ? 3.108 11.743 22.179 1.00 86.88 267 ILE A CA 1
ATOM 2116 C C . ILE A 1 267 ? 4.430 11.347 22.848 1.00 86.88 267 ILE A C 1
ATOM 2118 O O . ILE A 1 267 ? 5.493 11.571 22.271 1.00 86.88 267 ILE A O 1
ATOM 2122 N N . GLU A 1 268 ? 4.392 10.744 24.036 1.00 94.00 268 GLU A N 1
ATOM 2123 C CA . GLU A 1 268 ? 5.603 10.299 24.731 1.00 94.00 268 GLU A CA 1
ATOM 2124 C C . GLU A 1 268 ? 6.335 9.173 23.982 1.00 94.00 268 GLU A C 1
ATOM 2126 O O . GLU A 1 268 ? 7.558 9.227 23.839 1.00 94.00 268 GLU A O 1
ATOM 2131 N N . ILE A 1 269 ? 5.602 8.194 23.442 1.00 91.50 269 ILE A N 1
ATOM 2132 C CA . ILE A 1 269 ? 6.171 7.119 22.610 1.00 91.50 269 ILE A CA 1
ATOM 2133 C C . ILE A 1 269 ? 6.866 7.708 21.376 1.00 91.50 269 ILE A C 1
ATOM 2135 O O . ILE A 1 269 ? 8.039 7.426 21.137 1.00 91.50 269 ILE A O 1
ATOM 2139 N N . LEU A 1 270 ? 6.192 8.609 20.653 1.00 86.62 270 LEU A N 1
ATOM 2140 C CA . LEU A 1 270 ? 6.753 9.262 19.465 1.00 86.62 270 LEU A CA 1
ATOM 2141 C C . LEU A 1 270 ? 7.999 10.105 19.780 1.00 86.62 270 LEU A C 1
ATOM 2143 O O . LEU A 1 270 ? 8.897 10.225 18.944 1.00 86.62 270 LEU A O 1
ATOM 2147 N N . LYS A 1 271 ? 8.090 10.695 20.979 1.00 89.81 271 LYS A N 1
ATOM 2148 C CA . LYS A 1 271 ? 9.309 11.389 21.428 1.00 89.81 271 LYS A CA 1
ATOM 2149 C C . LYS A 1 271 ? 10.473 10.412 21.610 1.00 89.81 271 LYS A C 1
ATOM 2151 O O . LYS A 1 271 ? 11.570 10.705 21.143 1.00 89.81 271 LYS A O 1
ATOM 2156 N N . LYS A 1 272 ? 10.240 9.252 22.234 1.00 95.00 272 LYS A N 1
ATOM 2157 C CA . LYS A 1 272 ? 11.268 8.212 22.432 1.00 95.00 272 LYS A CA 1
ATOM 2158 C C . LYS A 1 272 ? 11.756 7.633 21.101 1.00 95.00 272 LYS A C 1
ATOM 2160 O O . LYS A 1 272 ? 12.961 7.496 20.905 1.00 95.00 272 LYS A O 1
ATOM 2165 N N . GLU A 1 273 ? 10.847 7.360 20.167 1.00 90.44 273 GLU A N 1
ATOM 2166 C CA . GLU A 1 273 ? 11.191 6.876 18.821 1.00 90.44 273 GLU A CA 1
ATOM 2167 C C . GLU A 1 273 ? 12.019 7.894 18.028 1.00 90.44 273 GLU A C 1
ATOM 2169 O O . GLU A 1 273 ? 13.006 7.527 17.391 1.00 90.44 273 GLU A O 1
ATOM 2174 N N . ASN A 1 274 ? 11.673 9.182 18.108 1.00 83.00 274 ASN A N 1
ATOM 2175 C CA . ASN A 1 274 ? 12.461 10.239 17.474 1.00 83.00 274 ASN A CA 1
ATOM 2176 C C . ASN A 1 274 ? 13.876 10.346 18.054 1.00 83.00 274 ASN A C 1
ATOM 2178 O O . ASN A 1 274 ? 14.830 10.514 17.295 1.00 83.00 274 ASN A O 1
ATOM 2182 N N . GLU A 1 275 ? 14.042 10.225 19.372 1.00 92.38 275 GLU A N 1
ATOM 2183 C CA . GLU A 1 275 ? 15.377 10.212 19.983 1.00 92.38 275 GLU A CA 1
ATOM 2184 C C . GLU A 1 275 ? 16.194 8.984 19.554 1.00 92.38 275 GLU A C 1
ATOM 2186 O O . GLU A 1 275 ? 17.371 9.114 19.213 1.00 92.38 275 GLU A O 1
ATOM 2191 N N . LEU A 1 276 ? 15.567 7.809 19.443 1.00 91.38 276 LEU A N 1
ATOM 2192 C CA . LEU A 1 276 ? 16.220 6.617 18.894 1.00 91.38 276 LEU A CA 1
ATOM 2193 C C . LEU A 1 276 ? 16.665 6.828 17.434 1.00 91.38 276 LEU A C 1
ATOM 2195 O O . LEU A 1 276 ? 17.765 6.424 17.051 1.00 91.38 276 LEU A O 1
ATOM 2199 N N . LEU A 1 277 ? 15.837 7.475 16.609 1.00 83.44 277 LEU A N 1
ATOM 2200 C CA . LEU A 1 277 ? 16.186 7.801 15.224 1.00 83.44 277 LEU A CA 1
ATOM 2201 C C . LEU A 1 277 ? 17.357 8.785 15.143 1.00 83.44 277 LEU A C 1
ATOM 2203 O O . LEU A 1 277 ? 18.252 8.586 14.321 1.00 83.44 277 LEU A O 1
ATOM 2207 N N . LYS A 1 278 ? 17.406 9.796 16.018 1.00 84.81 278 LYS A N 1
ATOM 2208 C CA . LYS A 1 278 ? 18.554 10.713 16.117 1.00 84.81 278 LYS A CA 1
ATOM 2209 C C . LYS A 1 278 ? 19.842 9.977 16.485 1.00 84.81 278 LYS A C 1
ATOM 2211 O O . LYS A 1 278 ? 20.884 10.248 15.891 1.00 84.81 278 LYS A O 1
ATOM 2216 N N . GLN A 1 279 ? 19.777 9.024 17.416 1.00 93.50 279 GLN A N 1
ATOM 2217 C CA . GLN A 1 279 ? 20.928 8.194 17.785 1.00 93.50 279 GLN A CA 1
ATOM 2218 C C . GLN A 1 279 ? 21.413 7.334 16.610 1.00 93.50 279 GLN A C 1
ATOM 2220 O O . GLN A 1 279 ? 22.604 7.335 16.305 1.00 93.50 279 GLN A O 1
ATOM 2225 N N . LYS A 1 280 ? 20.499 6.662 15.894 1.00 89.25 280 LYS A N 1
ATOM 2226 C CA . LYS A 1 280 ? 20.837 5.883 14.688 1.00 89.25 280 LYS A CA 1
ATOM 2227 C C . LYS A 1 280 ? 21.459 6.751 13.599 1.00 89.25 280 LYS A C 1
ATOM 2229 O O . LYS A 1 280 ? 22.441 6.357 12.980 1.00 89.25 280 LYS A O 1
ATOM 2234 N N . TYR A 1 281 ? 20.909 7.942 13.385 1.00 85.44 281 TYR A N 1
ATOM 2235 C CA . TYR A 1 281 ? 21.451 8.899 12.429 1.00 85.44 281 TYR A CA 1
ATOM 2236 C C . TYR A 1 281 ? 22.879 9.325 12.788 1.00 85.44 281 TYR A C 1
ATOM 2238 O O . TYR A 1 281 ? 23.735 9.391 11.908 1.00 85.44 281 TYR A O 1
ATOM 2246 N N . LYS A 1 282 ? 23.154 9.568 14.076 1.00 88.88 282 LYS A N 1
ATOM 2247 C CA . LYS A 1 282 ? 24.498 9.904 14.558 1.00 88.88 282 LYS A CA 1
ATOM 2248 C C . LYS A 1 282 ? 25.502 8.786 14.255 1.00 88.88 282 LYS A C 1
ATOM 2250 O O . LYS A 1 282 ? 26.548 9.080 13.689 1.00 88.88 282 LYS A O 1
ATOM 2255 N N . LEU A 1 283 ? 25.148 7.528 14.534 1.00 90.06 283 LEU A N 1
ATOM 2256 C CA . LEU A 1 283 ? 25.992 6.364 14.224 1.00 90.06 283 LEU A CA 1
ATOM 2257 C C . LEU A 1 283 ? 26.285 6.246 12.722 1.00 90.06 283 LEU A C 1
ATOM 2259 O O . LEU A 1 283 ? 27.440 6.142 12.325 1.00 90.06 283 LEU A O 1
ATOM 2263 N N . ILE A 1 284 ? 25.254 6.355 11.878 1.00 85.69 284 ILE A N 1
ATOM 2264 C CA . ILE A 1 284 ? 25.410 6.312 10.414 1.00 85.69 284 ILE A CA 1
ATOM 2265 C C . ILE A 1 284 ? 26.302 7.461 9.924 1.00 85.69 284 ILE A C 1
ATOM 2267 O O . ILE A 1 284 ? 27.108 7.282 9.013 1.00 85.69 284 ILE A O 1
ATOM 2271 N N . SER A 1 285 ? 26.171 8.649 10.519 1.00 84.31 285 SER A N 1
ATOM 2272 C CA . SER A 1 285 ? 27.017 9.795 10.185 1.00 84.31 285 SER A CA 1
ATOM 2273 C C . SER A 1 285 ? 28.480 9.555 10.560 1.00 84.31 285 SER A C 1
ATOM 2275 O O . SER A 1 285 ? 29.356 9.926 9.784 1.00 84.31 285 SER A O 1
ATOM 2277 N N . GLU A 1 286 ? 28.756 8.945 11.714 1.00 89.00 286 GLU A N 1
ATOM 2278 C CA . GLU A 1 286 ? 30.112 8.590 12.151 1.00 89.00 286 GLU A CA 1
ATOM 2279 C C . GLU A 1 286 ? 30.727 7.521 11.235 1.00 89.00 286 GLU A C 1
ATOM 2281 O O . GLU A 1 286 ? 31.847 7.702 10.753 1.00 89.00 286 GLU A O 1
ATOM 2286 N N . GLU A 1 287 ? 29.974 6.472 10.886 1.00 86.69 287 GLU A N 1
ATOM 2287 C CA . GLU A 1 287 ? 30.388 5.471 9.893 1.00 86.69 287 GLU A CA 1
ATOM 2288 C C . GLU A 1 287 ? 30.710 6.126 8.543 1.00 86.69 287 GLU A C 1
ATOM 2290 O O . GLU A 1 287 ? 31.748 5.853 7.940 1.00 86.69 287 GLU A O 1
ATOM 2295 N N . LEU A 1 288 ? 29.879 7.062 8.082 1.00 80.88 288 LEU A N 1
ATOM 2296 C CA . LEU A 1 288 ? 30.098 7.798 6.835 1.00 80.88 288 LEU A CA 1
ATOM 2297 C C . LEU A 1 288 ? 31.380 8.636 6.827 1.00 80.88 288 LEU A C 1
ATOM 2299 O O . LEU A 1 288 ? 32.032 8.730 5.783 1.00 80.88 288 LEU A O 1
ATOM 2303 N N . GLU A 1 289 ? 31.762 9.230 7.957 1.00 83.75 289 GLU A N 1
ATOM 2304 C CA . GLU A 1 289 ? 33.036 9.947 8.067 1.00 83.75 289 GLU A CA 1
ATOM 2305 C C . GLU A 1 289 ? 34.229 8.998 7.898 1.00 83.75 289 GLU A C 1
ATOM 2307 O O . GLU A 1 289 ? 35.200 9.363 7.230 1.00 83.75 289 GLU A O 1
ATOM 2312 N N . THR A 1 290 ? 34.137 7.750 8.375 1.00 84.25 290 THR A N 1
ATOM 2313 C CA . THR A 1 290 ? 35.198 6.751 8.149 1.00 84.25 290 THR A CA 1
ATOM 2314 C C . THR A 1 290 ? 35.369 6.424 6.660 1.00 84.25 290 THR A C 1
ATOM 2316 O O . THR A 1 290 ? 36.498 6.351 6.162 1.00 84.25 290 THR A O 1
ATOM 2319 N N . PHE A 1 291 ? 34.270 6.352 5.897 1.00 77.50 291 PHE A N 1
ATOM 2320 C CA . PHE A 1 291 ? 34.293 6.040 4.463 1.00 77.50 291 PHE A CA 1
ATOM 2321 C C . PHE A 1 291 ? 34.870 7.155 3.581 1.00 77.50 291 PHE A C 1
ATOM 2323 O O . PHE A 1 291 ? 35.284 6.878 2.446 1.00 77.50 291 PHE A O 1
ATOM 2330 N N . LYS A 1 292 ? 34.951 8.406 4.064 1.00 69.81 292 LYS A N 1
ATOM 2331 C CA . LYS A 1 292 ? 35.516 9.527 3.287 1.00 69.81 292 LYS A CA 1
ATOM 2332 C C . LYS A 1 292 ? 36.983 9.324 2.907 1.00 69.81 292 LYS A C 1
ATOM 2334 O O . LYS A 1 292 ? 37.411 9.901 1.901 1.00 69.81 292 LYS A O 1
ATOM 2339 N N . THR A 1 293 ? 37.711 8.502 3.660 1.00 73.19 293 THR A N 1
ATOM 2340 C CA . THR A 1 293 ? 39.114 8.144 3.405 1.00 73.19 293 THR A CA 1
ATOM 2341 C C . THR A 1 293 ? 39.289 7.182 2.222 1.00 73.19 293 THR A C 1
ATOM 2343 O O . THR A 1 293 ? 40.377 7.108 1.657 1.00 73.19 293 THR A O 1
ATOM 2346 N N . SER A 1 294 ? 38.224 6.506 1.769 1.00 61.06 294 SER A N 1
ATOM 2347 C CA . SER A 1 294 ? 38.265 5.643 0.583 1.00 61.06 294 SER A CA 1
ATOM 2348 C C . SER A 1 294 ? 38.049 6.447 -0.713 1.00 61.06 294 SER A C 1
ATOM 2350 O O . SER A 1 294 ? 37.218 7.358 -0.790 1.00 61.06 294 SER A O 1
ATOM 2352 N N . ASN A 1 295 ? 38.803 6.120 -1.765 1.00 65.81 295 ASN A N 1
ATOM 2353 C CA . ASN A 1 295 ? 38.880 6.872 -3.030 1.00 65.81 295 ASN A CA 1
ATOM 2354 C C . ASN A 1 295 ? 37.636 6.759 -3.953 1.00 65.81 295 ASN A C 1
ATOM 2356 O O . ASN A 1 295 ? 37.720 7.006 -5.156 1.00 65.81 295 ASN A O 1
ATOM 2360 N N . THR A 1 296 ? 36.453 6.410 -3.438 1.00 67.81 296 THR A N 1
ATOM 2361 C CA . THR A 1 296 ? 35.256 6.171 -4.266 1.00 67.81 296 THR A CA 1
ATOM 2362 C C . THR A 1 296 ? 34.402 7.440 -4.443 1.00 67.81 296 THR A C 1
ATOM 2364 O O . THR A 1 296 ? 33.534 7.786 -3.643 1.00 67.81 296 THR A O 1
ATOM 2367 N N . CYS A 1 297 ? 34.645 8.175 -5.534 1.00 62.84 297 CYS A N 1
ATOM 2368 C CA . CYS A 1 297 ? 34.008 9.472 -5.822 1.00 62.84 297 CYS A CA 1
ATOM 2369 C C . CYS A 1 297 ? 32.478 9.382 -6.057 1.00 62.84 297 CYS A C 1
ATOM 2371 O O . CYS A 1 297 ? 31.724 10.262 -5.640 1.00 62.84 297 CYS A O 1
ATOM 2373 N N . SER A 1 298 ? 31.993 8.287 -6.654 1.00 69.44 298 SER A N 1
ATOM 2374 C CA . SER A 1 298 ? 30.565 8.087 -6.961 1.00 69.44 298 SER A CA 1
ATOM 2375 C C . SER A 1 298 ? 29.704 7.884 -5.709 1.00 69.44 298 SER A C 1
ATOM 2377 O O . SER A 1 298 ? 28.568 8.359 -5.643 1.00 69.44 298 SER A O 1
ATOM 2379 N N . LEU A 1 299 ? 30.269 7.242 -4.685 1.00 71.75 299 LEU A N 1
ATOM 2380 C CA . LEU A 1 299 ? 29.596 6.973 -3.417 1.00 71.75 299 LEU A CA 1
ATOM 2381 C C . LEU A 1 299 ? 29.372 8.279 -2.629 1.00 71.75 299 LEU A C 1
ATOM 2383 O O . LEU A 1 299 ? 28.289 8.525 -2.099 1.00 71.75 299 LEU A O 1
ATOM 2387 N N . LYS A 1 300 ? 30.358 9.187 -2.663 1.00 70.69 300 LYS A N 1
ATOM 2388 C CA . LYS A 1 300 ? 30.299 10.510 -2.015 1.00 70.69 300 LYS A CA 1
ATOM 2389 C C . LYS A 1 300 ? 29.148 11.379 -2.541 1.00 70.69 300 LYS A C 1
ATOM 2391 O O . LYS A 1 300 ? 28.510 12.087 -1.761 1.00 70.69 300 LYS A O 1
ATOM 2396 N N . ILE A 1 301 ? 28.848 11.321 -3.842 1.00 76.12 301 ILE A N 1
ATOM 2397 C CA . ILE A 1 301 ? 27.761 12.106 -4.455 1.00 76.12 301 ILE A CA 1
ATOM 2398 C C . ILE A 1 301 ? 26.386 11.548 -4.064 1.00 76.12 301 ILE A C 1
ATOM 2400 O O . ILE A 1 301 ? 25.490 12.325 -3.725 1.00 76.12 301 ILE A O 1
ATOM 2404 N N . ALA A 1 302 ? 26.220 10.221 -4.082 1.00 75.94 302 ALA A N 1
ATOM 2405 C CA . ALA A 1 302 ? 24.975 9.569 -3.676 1.00 75.94 302 ALA A CA 1
ATOM 2406 C C . ALA A 1 302 ? 24.654 9.858 -2.201 1.00 75.94 302 ALA A C 1
ATOM 2408 O O . ALA A 1 302 ? 23.550 10.303 -1.881 1.00 75.94 302 ALA A O 1
ATOM 2409 N N . PHE A 1 303 ? 25.648 9.736 -1.319 1.00 76.31 303 PHE A N 1
ATOM 2410 C CA . PHE A 1 303 ? 25.471 10.017 0.102 1.00 76.31 303 PHE A CA 1
ATOM 2411 C C . PHE A 1 303 ? 25.183 11.488 0.402 1.00 76.31 303 PHE A C 1
ATOM 2413 O O . PHE A 1 303 ? 24.317 11.778 1.224 1.00 76.31 303 PHE A O 1
ATOM 2420 N N . LYS A 1 304 ? 25.811 12.436 -0.306 1.00 80.44 304 LYS A N 1
ATOM 2421 C CA . LYS A 1 304 ? 25.521 13.869 -0.125 1.00 80.44 304 LYS A CA 1
ATOM 2422 C C . LYS A 1 304 ? 24.066 14.214 -0.471 1.00 80.44 304 LYS A C 1
ATOM 2424 O O . LYS A 1 304 ? 23.469 15.054 0.199 1.00 80.44 304 LYS A O 1
ATOM 2429 N N . LYS A 1 305 ? 23.481 13.554 -1.480 1.00 80.31 305 LYS A N 1
ATOM 2430 C CA . LYS A 1 305 ? 22.063 13.725 -1.847 1.00 80.31 305 LYS A CA 1
ATOM 2431 C C . LYS A 1 305 ? 21.121 13.140 -0.794 1.00 80.31 305 LYS A C 1
ATOM 2433 O O . LYS A 1 305 ? 20.162 13.810 -0.420 1.00 80.31 305 LYS A O 1
ATOM 2438 N N . ILE A 1 306 ? 21.419 11.943 -0.284 1.00 80.81 306 ILE A N 1
ATOM 2439 C CA . ILE A 1 306 ? 20.638 11.309 0.790 1.00 80.81 306 ILE A CA 1
ATOM 2440 C C . ILE A 1 306 ? 20.690 12.165 2.063 1.00 80.81 306 ILE A C 1
ATOM 2442 O O . ILE A 1 306 ? 19.654 12.442 2.659 1.00 80.81 306 ILE A O 1
ATOM 2446 N N . PHE A 1 307 ? 21.868 12.673 2.430 1.00 79.19 307 PHE A N 1
ATOM 2447 C CA . PHE A 1 307 ? 22.050 13.541 3.595 1.00 79.19 307 PHE A CA 1
ATOM 2448 C C . PHE A 1 307 ? 21.241 14.844 3.495 1.00 79.19 307 PHE A C 1
ATOM 2450 O O . PHE A 1 307 ? 20.564 15.232 4.444 1.00 79.19 307 PHE A O 1
ATOM 2457 N N . LEU A 1 308 ? 21.260 15.508 2.332 1.00 78.81 308 LEU A N 1
ATOM 2458 C CA . LEU A 1 308 ? 20.443 16.702 2.077 1.00 78.81 308 LEU A CA 1
ATOM 2459 C C . LEU A 1 308 ? 18.940 16.408 2.178 1.00 78.81 308 LEU A C 1
ATOM 2461 O O . LEU A 1 308 ? 18.201 17.212 2.741 1.00 78.81 308 LEU A O 1
ATOM 2465 N N . PHE A 1 309 ? 18.496 15.255 1.675 1.00 78.31 309 PHE A N 1
ATOM 2466 C CA . PHE A 1 309 ? 17.096 14.840 1.742 1.00 78.31 309 PHE A CA 1
ATOM 2467 C C . PHE A 1 309 ? 16.642 14.560 3.181 1.00 78.31 309 PHE A C 1
ATOM 2469 O O . PHE A 1 309 ? 15.605 15.061 3.609 1.00 78.31 309 PHE A O 1
ATOM 2476 N N . VAL A 1 310 ? 17.447 13.837 3.964 1.00 77.00 310 VAL A N 1
ATOM 2477 C CA . VAL A 1 310 ? 17.156 13.561 5.380 1.00 77.00 310 VAL A CA 1
ATOM 2478 C C . VAL A 1 310 ? 17.146 14.853 6.201 1.00 77.00 310 VAL A C 1
ATOM 2480 O O . VAL A 1 310 ? 16.245 15.056 7.009 1.00 77.00 310 VAL A O 1
ATOM 2483 N N . LYS A 1 311 ? 18.076 15.780 5.945 1.00 77.44 311 LYS A N 1
ATOM 2484 C CA . LYS A 1 311 ? 18.100 17.091 6.609 1.00 77.44 311 LYS A CA 1
ATOM 2485 C C . LYS A 1 311 ? 16.850 17.931 6.308 1.00 77.44 311 LYS A C 1
ATOM 2487 O O . LYS A 1 311 ? 16.372 18.624 7.197 1.00 77.44 311 LYS A O 1
ATOM 2492 N N . LEU A 1 312 ? 16.304 17.845 5.092 1.00 74.94 312 LEU A N 1
ATOM 2493 C CA . LEU A 1 312 ? 15.041 18.502 4.726 1.00 74.94 312 LEU A CA 1
ATOM 2494 C C . LEU A 1 312 ? 13.823 17.875 5.421 1.00 74.94 312 LEU A C 1
ATOM 2496 O O . LEU A 1 312 ? 12.890 18.596 5.767 1.00 74.94 312 LEU A O 1
ATOM 2500 N N . LEU A 1 313 ? 13.829 16.556 5.640 1.00 72.00 313 LEU A N 1
ATOM 2501 C CA . LEU A 1 313 ? 12.767 15.862 6.377 1.00 72.00 313 LEU A CA 1
ATOM 2502 C C . LEU A 1 313 ? 12.796 16.174 7.878 1.00 72.00 313 LEU A C 1
ATOM 2504 O O . LEU A 1 313 ? 11.743 16.298 8.495 1.00 72.00 313 LEU A O 1
ATOM 2508 N N . ILE A 1 314 ? 13.988 16.355 8.454 1.00 71.00 314 ILE A N 1
ATOM 2509 C CA . ILE A 1 314 ? 14.197 16.723 9.865 1.00 71.00 314 ILE A CA 1
ATOM 2510 C C . ILE A 1 314 ? 14.220 18.254 10.026 1.00 71.00 314 ILE A C 1
ATOM 2512 O O . ILE A 1 314 ? 14.902 18.779 10.898 1.00 71.00 314 ILE A O 1
ATOM 2516 N N . ASN A 1 315 ? 13.516 19.012 9.179 1.00 70.00 315 ASN A N 1
ATOM 2517 C CA . ASN A 1 315 ? 13.471 20.469 9.314 1.00 70.00 315 ASN A CA 1
ATOM 2518 C C . ASN A 1 315 ? 12.917 20.843 10.700 1.00 70.00 315 ASN A C 1
ATOM 2520 O O . ASN A 1 315 ? 11.709 20.774 10.944 1.00 70.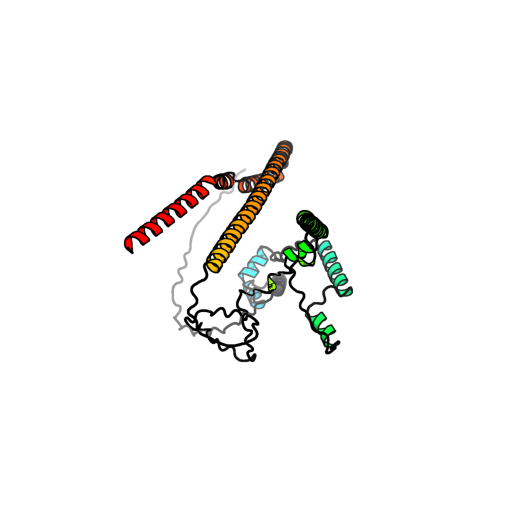00 315 ASN A O 1
ATOM 2524 N N . GLU A 1 316 ? 13.815 21.238 11.607 1.00 62.62 316 GLU A N 1
ATOM 2525 C CA . GLU A 1 316 ? 13.475 21.607 12.981 1.00 62.62 316 GLU A CA 1
ATOM 2526 C C . GLU A 1 316 ? 12.473 22.763 13.011 1.00 62.62 316 GLU A C 1
ATOM 2528 O O . GLU A 1 316 ? 11.606 22.774 13.877 1.00 62.62 316 GLU A O 1
ATOM 2533 N N . ASP A 1 317 ? 12.471 23.629 11.993 1.00 62.44 317 ASP A N 1
ATOM 2534 C CA . ASP A 1 317 ? 11.490 24.703 11.804 1.00 62.44 317 ASP A CA 1
ATOM 2535 C C . ASP A 1 317 ? 10.032 24.211 11.785 1.00 62.44 317 ASP A C 1
ATOM 2537 O O . ASP A 1 317 ? 9.126 24.921 12.230 1.00 62.44 317 ASP A O 1
ATOM 2541 N N . PHE A 1 318 ? 9.767 22.994 11.292 1.00 59.81 318 PHE A N 1
ATOM 2542 C CA . PHE A 1 318 ? 8.414 22.428 11.289 1.00 59.81 318 PHE A CA 1
ATOM 2543 C C . PHE A 1 318 ? 8.014 21.918 12.681 1.00 59.81 318 PHE A C 1
ATOM 2545 O O . PHE A 1 318 ? 6.878 22.107 13.117 1.00 59.81 318 PHE A O 1
ATOM 2552 N N . LEU A 1 319 ? 8.961 21.335 13.420 1.00 59.44 319 LEU A N 1
ATOM 2553 C CA . LEU A 1 319 ? 8.758 20.895 14.803 1.00 59.44 319 LEU A CA 1
ATOM 2554 C C . LEU A 1 319 ? 8.694 22.074 15.785 1.00 59.44 319 LEU A C 1
ATOM 2556 O O . LEU A 1 319 ? 7.980 22.006 16.784 1.00 59.44 319 LEU A O 1
ATOM 2560 N N . GLN A 1 320 ? 9.390 23.170 15.494 1.00 64.19 320 GLN A N 1
ATOM 2561 C CA . GLN A 1 320 ? 9.387 24.389 16.297 1.00 64.19 320 GLN A CA 1
ATOM 2562 C C . GLN A 1 320 ? 8.067 25.155 16.134 1.00 64.19 320 GLN A C 1
ATOM 2564 O O . GLN A 1 320 ? 7.524 25.636 17.123 1.00 64.19 320 GLN A O 1
ATOM 2569 N N . LYS A 1 321 ? 7.459 25.122 14.939 1.00 63.06 321 LYS A N 1
ATOM 2570 C CA . LYS A 1 321 ? 6.077 25.589 14.711 1.00 63.06 321 LYS A CA 1
ATOM 2571 C C . LYS A 1 321 ? 5.009 24.750 15.425 1.00 63.06 321 LYS A C 1
ATOM 2573 O O . LYS A 1 321 ? 3.931 25.258 15.709 1.00 63.06 321 LYS A O 1
ATOM 2578 N N . LEU A 1 322 ? 5.294 23.486 15.748 1.00 53.31 322 LEU A N 1
ATOM 2579 C CA . LEU A 1 322 ? 4.400 22.619 16.532 1.00 53.31 322 LEU A CA 1
ATOM 2580 C C . LEU A 1 322 ? 4.577 22.776 18.055 1.00 53.31 322 LEU A C 1
ATOM 2582 O O . LEU A 1 322 ? 3.733 22.303 18.817 1.00 53.31 322 LEU A O 1
ATOM 2586 N N . LYS A 1 323 ? 5.643 23.449 18.509 1.00 59.03 323 LYS A N 1
ATOM 2587 C CA . LYS A 1 323 ? 5.947 23.700 19.929 1.00 59.03 323 LYS A CA 1
ATOM 2588 C C . LYS A 1 323 ? 5.219 24.901 20.539 1.00 59.03 323 LYS A C 1
ATOM 2590 O O . LYS A 1 323 ? 5.426 25.156 21.719 1.00 59.03 323 LYS A O 1
ATOM 2595 N N . GLU A 1 324 ? 4.309 25.560 19.819 1.00 66.50 324 GLU A N 1
ATOM 2596 C CA . GLU A 1 324 ? 3.404 26.567 20.402 1.00 66.50 324 GLU A CA 1
ATOM 2597 C C . GLU A 1 324 ? 1.947 26.071 20.593 1.00 66.50 324 GLU A C 1
ATOM 2599 O O . GLU A 1 324 ? 0.995 26.711 20.135 1.00 66.50 324 GLU A O 1
ATOM 2604 N N . PRO A 1 325 ? 1.690 24.955 21.309 1.00 61.50 325 PRO A N 1
ATOM 2605 C CA . PRO A 1 325 ? 0.327 24.616 21.716 1.00 61.50 325 PRO A CA 1
ATOM 2606 C C . PRO A 1 325 ? -0.257 25.664 22.688 1.00 61.50 325 PRO A C 1
ATOM 2608 O O . PRO A 1 325 ? -1.480 25.773 22.813 1.00 61.50 325 PRO A O 1
ATOM 2611 N N . GLU A 1 326 ? 0.588 26.476 23.333 1.00 65.19 326 GLU A N 1
ATOM 2612 C CA . GLU A 1 326 ? 0.176 27.593 24.192 1.00 65.19 326 GLU A CA 1
ATOM 2613 C C . GLU A 1 326 ? -0.449 28.760 23.415 1.00 65.19 326 GLU A C 1
ATOM 2615 O O . GLU A 1 326 ? -1.453 29.312 23.857 1.00 65.19 326 GLU A O 1
ATOM 2620 N N . GLU A 1 327 ? 0.055 29.107 22.230 1.00 66.75 327 GLU A N 1
ATOM 2621 C CA . GLU A 1 327 ? -0.552 30.154 21.392 1.00 66.75 327 GLU A CA 1
ATOM 2622 C C . GLU A 1 327 ? -1.908 29.696 20.840 1.00 66.75 327 GLU A C 1
ATOM 2624 O O . GLU A 1 327 ? -2.889 30.444 20.863 1.00 66.75 327 GLU A O 1
ATOM 2629 N N . LEU A 1 328 ? -2.022 28.425 20.438 1.00 70.25 328 LEU A N 1
ATOM 2630 C CA . LEU A 1 328 ? -3.286 27.870 19.948 1.00 70.25 328 LEU A CA 1
ATOM 2631 C C . LEU A 1 328 ? -4.349 27.780 21.057 1.00 70.25 328 LEU A C 1
ATOM 2633 O O . LEU A 1 328 ? -5.529 28.048 20.813 1.00 70.25 328 LEU A O 1
ATOM 2637 N N . THR A 1 329 ? -3.954 27.429 22.282 1.00 76.12 329 THR A N 1
ATOM 2638 C CA . THR A 1 329 ? -4.864 27.435 23.439 1.00 76.12 329 THR A CA 1
ATOM 2639 C C . THR A 1 329 ? -5.217 28.860 23.870 1.00 76.12 329 THR A C 1
ATOM 2641 O O . THR A 1 329 ? -6.400 29.136 24.080 1.00 76.12 329 THR A O 1
ATOM 2644 N N . ARG A 1 330 ? -4.264 29.804 23.879 1.00 75.94 330 ARG A N 1
ATOM 2645 C CA . ARG A 1 330 ? -4.532 31.238 24.107 1.00 75.94 330 ARG A CA 1
ATOM 2646 C C . ARG A 1 330 ? -5.493 31.816 23.068 1.00 75.94 330 ARG A C 1
ATOM 2648 O O . ARG A 1 330 ? -6.413 32.545 23.441 1.00 75.94 330 ARG A O 1
ATOM 2655 N N . MET A 1 331 ? -5.349 31.467 21.788 1.00 72.06 331 MET A N 1
ATOM 2656 C CA . MET A 1 331 ? -6.278 31.885 20.732 1.00 72.06 331 MET A CA 1
ATOM 2657 C C . MET A 1 331 ? -7.682 31.309 20.930 1.00 72.06 331 MET A C 1
ATOM 2659 O O . MET A 1 331 ? -8.665 32.042 20.818 1.00 72.06 331 MET A O 1
ATOM 2663 N N . LYS A 1 332 ? -7.806 30.022 21.278 1.00 81.12 332 LYS A N 1
ATOM 2664 C CA . LYS A 1 332 ? -9.114 29.402 21.548 1.00 81.12 332 LYS A CA 1
ATOM 2665 C C . LYS A 1 332 ? -9.813 30.043 22.749 1.00 81.12 332 LYS A C 1
ATOM 2667 O O . LYS A 1 332 ? -11.001 30.340 22.659 1.00 81.12 332 LYS A O 1
ATOM 2672 N N . VAL A 1 333 ? -9.085 30.329 23.831 1.00 87.88 333 VAL A N 1
ATOM 2673 C CA . VAL A 1 333 ? -9.632 31.016 25.015 1.00 87.88 333 VAL A CA 1
ATOM 2674 C C . VAL A 1 333 ? -10.077 32.443 24.675 1.00 87.88 333 VAL A C 1
ATOM 2676 O O . VAL A 1 333 ? -11.188 32.832 25.037 1.00 87.88 333 VAL A O 1
ATOM 2679 N N . LYS A 1 334 ? -9.274 33.204 23.915 1.00 87.19 334 LYS A N 1
ATOM 2680 C CA . LYS A 1 334 ? -9.649 34.551 23.444 1.00 87.19 334 LYS A CA 1
ATOM 2681 C C . LYS A 1 334 ? -10.905 34.529 22.569 1.00 87.19 334 LYS A C 1
ATOM 2683 O O . LYS A 1 334 ? -11.775 35.376 22.748 1.00 87.19 334 LYS A O 1
ATOM 2688 N N . ASN A 1 335 ? -11.040 33.553 21.671 1.00 84.69 335 ASN A N 1
ATOM 2689 C CA . ASN A 1 335 ? -12.209 33.437 20.795 1.00 84.69 335 ASN A CA 1
ATOM 2690 C C . ASN A 1 335 ? -13.483 33.053 21.561 1.00 84.69 335 ASN A C 1
ATOM 2692 O O . ASN A 1 335 ? -14.546 33.605 21.285 1.00 84.69 335 ASN A O 1
ATOM 2696 N N . VAL A 1 336 ? -13.388 32.164 22.555 1.00 89.25 336 VAL A N 1
ATOM 2697 C CA . VAL A 1 336 ? -14.525 31.834 23.431 1.00 89.25 336 VAL A CA 1
ATOM 2698 C C . VAL A 1 336 ? -14.940 33.043 24.270 1.00 89.25 336 VAL A C 1
ATOM 2700 O O . VAL A 1 336 ? -16.135 33.292 24.413 1.00 89.25 336 VAL A O 1
ATOM 2703 N N . LYS A 1 337 ? -13.978 33.820 24.788 1.00 93.44 337 LYS A N 1
ATOM 2704 C CA . LYS A 1 337 ? -14.260 35.047 25.544 1.00 93.44 337 LYS A CA 1
ATOM 2705 C C . LYS A 1 337 ? -14.972 36.094 24.678 1.00 93.44 337 LYS A C 1
ATOM 2707 O O . LYS A 1 337 ? -16.049 36.536 25.053 1.00 93.44 337 LYS A O 1
ATOM 2712 N N . ARG A 1 338 ? -14.441 36.386 23.484 1.00 91.56 338 ARG A N 1
ATOM 2713 C CA . ARG A 1 338 ? -15.055 37.320 22.520 1.00 91.56 338 ARG A CA 1
ATOM 2714 C C . ARG A 1 338 ? -16.464 36.906 22.110 1.00 91.56 338 ARG A C 1
ATOM 2716 O O . ARG A 1 338 ? -17.333 37.754 21.974 1.00 91.56 338 ARG A O 1
ATOM 2723 N N . LYS A 1 339 ? -16.701 35.604 21.924 1.00 93.06 339 LYS A N 1
ATOM 2724 C CA . LYS A 1 339 ? -18.037 35.096 21.598 1.00 93.06 339 LYS A CA 1
ATOM 2725 C C . LYS A 1 339 ? -19.025 35.331 22.743 1.00 93.06 339 LYS A C 1
ATOM 2727 O O . LYS A 1 339 ? -20.119 35.809 22.493 1.00 93.06 339 LYS A O 1
ATOM 2732 N N . LYS A 1 340 ? -18.620 35.060 23.989 1.00 91.56 340 LYS A N 1
ATOM 2733 C CA . LYS A 1 340 ? -19.455 35.340 25.168 1.00 91.56 340 LYS A CA 1
ATOM 2734 C C . LYS A 1 340 ? -19.756 36.831 25.334 1.00 91.56 340 LYS A C 1
ATOM 2736 O O . LYS A 1 340 ? -20.876 37.168 25.684 1.00 91.56 340 LYS A O 1
ATOM 2741 N N . GLU A 1 341 ? -18.780 37.700 25.076 1.00 95.44 341 GLU A N 1
ATOM 2742 C CA . GLU A 1 341 ? -18.965 39.159 25.105 1.00 95.44 341 GLU A CA 1
ATOM 2743 C C . GLU A 1 341 ? -19.945 39.621 24.012 1.00 95.44 341 GLU A C 1
ATOM 2745 O O . GLU A 1 341 ? -20.851 40.397 24.295 1.00 95.44 341 GLU A O 1
ATOM 2750 N N . ALA A 1 342 ? -19.835 39.086 22.790 1.00 93.56 342 ALA A N 1
ATOM 2751 C CA . ALA A 1 342 ? -20.764 39.391 21.699 1.00 93.56 342 ALA A CA 1
ATOM 2752 C C . ALA A 1 342 ? -22.195 38.895 21.974 1.00 93.56 342 ALA A C 1
ATOM 2754 O O . ALA A 1 342 ? -23.161 39.594 21.676 1.00 93.56 342 ALA A O 1
ATOM 2755 N N . ASP A 1 343 ? -22.336 37.701 22.556 1.00 90.88 343 ASP A N 1
ATOM 2756 C CA . ASP A 1 343 ? -23.639 37.143 22.926 1.00 90.88 343 ASP A CA 1
ATOM 2757 C C . ASP A 1 343 ? -24.281 37.930 24.089 1.00 90.88 343 ASP A C 1
ATOM 2759 O O . ASP A 1 343 ? -25.497 38.105 24.099 1.00 90.88 343 ASP A O 1
ATOM 2763 N N . ALA A 1 344 ? -23.481 38.444 25.035 1.00 92.06 344 ALA A N 1
ATOM 2764 C CA . ALA A 1 344 ? -23.953 39.302 26.125 1.00 92.06 344 ALA A CA 1
ATOM 2765 C C . ALA A 1 344 ? -24.417 40.677 25.619 1.00 92.06 344 ALA A C 1
ATOM 2767 O O . ALA A 1 344 ? -25.518 41.100 25.959 1.00 92.06 344 ALA A O 1
ATOM 2768 N N . GLN A 1 345 ? -23.639 41.320 24.740 1.00 94.69 345 GLN A N 1
ATOM 2769 C CA . GLN A 1 345 ? -24.019 42.597 24.123 1.00 94.69 345 GLN A CA 1
ATOM 2770 C C . GLN A 1 345 ? -25.338 42.476 23.351 1.00 94.69 345 GLN A C 1
ATOM 2772 O O . GLN A 1 345 ? -26.233 43.300 23.491 1.00 94.69 345 GLN A O 1
ATOM 2777 N N . LYS A 1 346 ? -25.501 41.387 22.590 1.00 93.75 346 LYS A N 1
ATOM 2778 C CA . LYS A 1 346 ? -26.737 41.113 21.851 1.00 93.75 346 LYS A CA 1
ATOM 2779 C C . LYS A 1 346 ? -27.950 40.909 22.769 1.00 93.75 346 LYS A C 1
ATOM 2781 O O . LYS A 1 346 ? -29.076 41.092 22.324 1.00 93.75 346 LYS A O 1
ATOM 2786 N N . TRP A 1 347 ? -27.736 40.476 24.010 1.00 89.94 347 TRP A N 1
ATOM 2787 C CA . TRP A 1 347 ? -28.803 40.308 24.995 1.00 89.94 347 TRP A CA 1
ATOM 2788 C C . TRP A 1 347 ? -29.200 41.641 25.644 1.00 89.94 347 TRP A C 1
ATOM 2790 O O . TRP A 1 347 ? -30.376 41.838 25.929 1.00 89.94 347 TRP A O 1
ATOM 2800 N N . GLU A 1 348 ? -28.247 42.560 25.823 1.00 91.25 348 GLU A N 1
ATOM 2801 C CA . GLU A 1 348 ? -28.515 43.937 26.264 1.00 91.25 348 GLU A CA 1
ATOM 2802 C C . GLU A 1 348 ? -29.251 44.753 25.197 1.00 91.25 348 GLU A C 1
ATOM 2804 O O . GLU A 1 348 ? -30.147 45.502 25.541 1.00 91.25 348 GLU A O 1
ATOM 2809 N N . ASP A 1 349 ? -28.960 44.559 23.908 1.00 90.62 349 ASP A N 1
ATOM 2810 C CA . ASP A 1 349 ? -29.639 45.297 22.827 1.00 90.62 349 ASP A CA 1
ATOM 2811 C C . ASP A 1 349 ? -31.113 44.872 22.608 1.00 90.62 349 ASP A C 1
ATOM 2813 O O . ASP A 1 349 ? -31.854 45.535 21.880 1.00 90.62 349 ASP A O 1
ATOM 2817 N N . VAL A 1 350 ? -31.535 43.732 23.170 1.00 89.12 350 VAL A N 1
ATOM 2818 C CA . VAL A 1 350 ? -32.891 43.166 23.010 1.00 89.12 350 VAL A CA 1
ATOM 2819 C C . VAL A 1 350 ? -33.818 43.517 24.182 1.00 89.12 350 VAL A C 1
ATOM 2821 O O . VAL A 1 350 ? -35.037 43.424 24.024 1.00 89.12 350 VAL A O 1
ATOM 2824 N N . ASN A 1 351 ? -33.262 43.920 25.326 1.00 74.75 351 ASN A N 1
ATOM 2825 C CA . ASN A 1 351 ? -34.000 44.301 26.536 1.00 74.75 351 ASN A CA 1
ATOM 2826 C C . ASN A 1 351 ? -33.980 45.817 26.728 1.00 74.75 351 ASN A C 1
ATOM 2828 O O . ASN A 1 351 ? -35.007 46.342 27.212 1.00 74.75 351 ASN A O 1
#

Foldseek 3Di:
DDDDDDDDDDDDDDDPPDDDDPDDDDPPPPPPPPPPDPDDLVVVLVLLVVLVVVCVDPVNDDLVVSCVVSVHDSVQNVCCVVPNRDPPPPVPPPDDPVVVVVVVVVVVVCVVVVNDPDPVNVCVVVVVVCDVPDDDDDPDPQDPVNVVCPPVVNVVVVVVVVVVVCVVVVDDPVNDDPPDPVPDCVDPPDDDDDDDPPDPPPPDPPPPPDDDPDPDPPDPDDDDDDDDDDDDPDVVVVVVVVVVVVVVVVVVVVVVVVVVVVVVVVVVVVVVVVVVVVVVVVVVVVVVVVCVPDPDPVVVVVVVVVVVVVCVVPVVVVVVVVVPPVVVVVVVVVVVVVVVVVVVVVVVVVD

Sequence (351 aa):
MKTIKNTKSKYVKKLNLKDKIKKTKPVSKKTSNKKTIRLSHKDHYITIEAALKELAGPMNPSINLTASSFGISETTLRHAVEKGLPKCFDPGTVLSKHEEEQLVGYCKNMQKLEFGLMKSGMNHCMMEIDHPDLFFQMPQVLTEAHAQRANPTIIKDHFDKLGKIIEEYSLTPDCIWNIDETGFIITPKVQKVLMTKERVDLLSLSYPHSSQPSFSFSSYSNQQNSSSTSSSLQPNFVISLLITHKYATRCKTESLKANFISLEKKIEILKKENELLKQKYKLISEELETFKTSNTCSLKIAFKKIFLFVKLLINEDFLQKLKEPEELTRMKVKNVKRKKEADAQKWEDVN

Secondary structure (DSSP, 8-state):
----------------------------------------HHHHHHHHHHHHHHHTSTT---HHHHHHHHT--HHHHHHHHHH-SPPP-PPPPSS-HHHHHHHHHHHHHHHHTTTT--HHHHHHHHHTS--TT----PPP---HHHHHHT-HHHHHHHHHHHHHHHHHTT--GGG-----GGG---SPPPP-----TT--------PPP-------------------------HHHHHHHHHHHHHHHHHHHHHHHHHHHHHHHHHHHHHHHHHHHHHHHHHHHHHHHHHTTS--HHHHHHHHHHHHHHHHHT-HHHHHHTS-HHHHHHHHHHHHHHHHHHHHHHHHTT-

Radius of gyration: 41.09 Å; chains: 1; bounding box: 122×70×104 Å

Organism: NCBI:txid1433469

pLDDT: mean 74.55, std 18.0, range [32.91, 97.88]